Protein AF-A0A3M8BSS8-F1 (afdb_monomer)

InterPro domains:
  IPR029062 Class I glutamine amidotransferase-like [G3DSA:3.40.50.880] (1-47)
  IPR029062 Class I glutamine amidotransferase-like [G3DSA:3.40.50.880] (54-159)

Nearest PDB structures (foldseek):
  3noq-assembly1_A  TM=7.902E-01  e=1.065E-04  Pseudomonas fluorescens
  7l9q-assembly1_B  TM=7.969E-01  e=2.076E-04  Pseudomonas protegens Pf-5
  7la0-assembly1_B  TM=7.215E-01  e=2.646E-04  Pseudomonas protegens Pf-5
  3nov-assembly1_A-2  TM=6.238E-01  e=1.203E-04  Pseudomonas fluorescens
  3noo-assembly1_B  TM=5.867E-01  e=3.174E-04  Pseudomonas fluorescens

Mean predicted aligned error: 9.79 Å

Structure (mmCIF, N/CA/C/O backbone):
data_AF-A0A3M8BSS8-F1
#
_entry.id   AF-A0A3M8BSS8-F1
#
loop_
_atom_site.group_PDB
_atom_site.id
_atom_site.type_symbol
_atom_site.label_atom_id
_atom_site.label_alt_id
_atom_site.label_comp_id
_atom_site.label_asym_id
_atom_site.label_entity_id
_atom_site.label_seq_id
_atom_site.pdbx_PDB_ins_code
_atom_site.Cartn_x
_atom_site.Cartn_y
_atom_site.Cartn_z
_atom_site.occupancy
_atom_site.B_iso_or_equiv
_atom_site.auth_seq_id
_atom_site.auth_comp_id
_atom_site.auth_asym_id
_atom_site.auth_atom_id
_atom_site.pdbx_PDB_model_num
ATOM 1 N N . MET A 1 1 ? 2.933 -17.783 25.915 1.00 71.94 1 MET A N 1
ATOM 2 C CA . MET A 1 1 ? 3.438 -16.612 25.170 1.00 71.94 1 MET A CA 1
ATOM 3 C C . MET A 1 1 ? 2.807 -16.675 23.792 1.00 71.94 1 MET A C 1
ATOM 5 O O . MET A 1 1 ? 2.856 -17.743 23.199 1.00 71.94 1 MET A O 1
ATOM 9 N N . VAL A 1 2 ? 2.138 -15.608 23.354 1.00 82.25 2 VAL A N 1
ATOM 10 C CA . VAL A 1 2 ? 1.602 -15.496 21.989 1.00 82.25 2 VAL A CA 1
ATOM 11 C C . VAL A 1 2 ? 2.638 -14.718 21.187 1.00 82.25 2 VAL A C 1
ATOM 13 O O . VAL A 1 2 ? 3.080 -13.663 21.638 1.00 82.25 2 VAL A O 1
ATOM 16 N N . SER A 1 3 ? 3.069 -15.262 20.057 1.00 82.31 3 SER A N 1
ATOM 17 C CA . SER A 1 3 ? 4.024 -14.627 19.150 1.00 82.31 3 SER A CA 1
ATOM 18 C C . SER A 1 3 ? 3.441 -14.631 17.752 1.00 82.31 3 SER A C 1
ATOM 20 O O . SER A 1 3 ? 2.903 -15.656 17.335 1.00 82.31 3 SER A O 1
ATOM 22 N N . SER A 1 4 ? 3.602 -13.524 17.036 1.00 82.31 4 SER A N 1
ATOM 23 C CA . SER A 1 4 ? 3.185 -13.420 15.645 1.00 82.31 4 SER A CA 1
ATOM 24 C C . SER A 1 4 ? 4.289 -12.792 14.804 1.00 82.31 4 SER A C 1
ATOM 26 O O . SER A 1 4 ? 4.756 -11.710 15.167 1.00 82.31 4 SER A O 1
ATOM 28 N N . PRO A 1 5 ? 4.741 -13.453 13.727 1.00 77.06 5 PRO A N 1
ATOM 29 C CA . PRO A 1 5 ? 5.577 -12.825 12.711 1.00 77.06 5 PRO A CA 1
ATOM 30 C C . PRO A 1 5 ? 4.685 -12.097 11.705 1.00 77.06 5 PRO A C 1
ATOM 32 O O . PRO A 1 5 ? 3.709 -12.689 11.293 1.00 77.06 5 PRO A O 1
ATOM 35 N N . GLY A 1 6 ? 5.000 -10.866 11.300 1.00 76.94 6 GLY A N 1
ATOM 36 C CA . GLY A 1 6 ? 4.245 -10.172 10.245 1.00 76.94 6 GLY A CA 1
ATOM 37 C C . GLY A 1 6 ? 3.106 -9.272 10.742 1.00 76.94 6 GLY A C 1
ATOM 38 O O . GLY A 1 6 ? 2.724 -9.283 11.913 1.00 76.94 6 GLY A O 1
ATOM 39 N N . LEU A 1 7 ? 2.608 -8.420 9.840 1.00 83.75 7 LEU A N 1
ATOM 40 C CA . LEU A 1 7 ? 1.693 -7.329 10.187 1.00 83.75 7 LEU A CA 1
ATOM 41 C C . LEU A 1 7 ? 0.271 -7.840 10.472 1.00 83.75 7 LEU A C 1
ATOM 43 O O . LEU A 1 7 ? -0.292 -7.583 11.535 1.00 83.75 7 LEU A O 1
ATOM 47 N N . THR A 1 8 ? -0.313 -8.585 9.531 1.00 86.44 8 THR A N 1
ATOM 48 C CA . THR A 1 8 ? -1.726 -8.993 9.604 1.00 86.44 8 THR A CA 1
ATOM 49 C C . THR A 1 8 ? -1.970 -10.176 10.533 1.00 86.44 8 THR A C 1
ATOM 51 O O . THR A 1 8 ? -2.989 -10.213 11.215 1.00 86.44 8 THR A O 1
ATOM 54 N N . SER A 1 9 ? -1.013 -11.089 10.661 1.00 87.12 9 SER A N 1
ATOM 55 C CA . SER A 1 9 ? -1.003 -12.110 11.713 1.00 87.12 9 SER A CA 1
ATOM 56 C C . SER A 1 9 ? -0.912 -11.484 13.120 1.00 87.12 9 SER A C 1
ATOM 58 O O . SER A 1 9 ? -1.461 -12.011 14.086 1.00 87.12 9 SER A O 1
ATOM 60 N N . GLY A 1 10 ? -0.273 -10.313 13.254 1.00 90.62 10 GLY A N 1
ATOM 61 C CA . GLY A 1 10 ? -0.265 -9.528 14.489 1.00 90.62 10 GLY A CA 1
ATOM 62 C C . GLY A 1 10 ? -1.670 -9.089 14.919 1.00 90.62 10 GLY A C 1
ATOM 63 O O . GLY A 1 10 ? -1.958 -9.039 16.120 1.00 90.62 10 GLY A O 1
ATOM 64 N N . ILE A 1 11 ? -2.567 -8.854 13.952 1.00 93.25 11 ILE A N 1
ATOM 65 C CA . ILE A 1 11 ? -3.990 -8.587 14.202 1.00 93.25 11 ILE A CA 1
ATOM 66 C C . ILE A 1 11 ? -4.660 -9.854 14.745 1.00 93.25 11 ILE A C 1
ATOM 68 O O . ILE A 1 11 ? -5.276 -9.786 15.808 1.00 93.25 11 ILE A O 1
ATOM 72 N N . ASP A 1 12 ? -4.464 -11.014 14.102 1.00 92.81 12 ASP A N 1
ATOM 73 C CA . ASP A 1 12 ? -4.973 -12.311 14.586 1.00 92.81 12 ASP A CA 1
ATOM 74 C C . ASP A 1 12 ? -4.538 -12.583 16.038 1.00 92.81 12 ASP A C 1
ATOM 76 O O . ASP A 1 12 ? -5.354 -12.913 16.902 1.00 92.81 12 ASP A O 1
ATOM 80 N N . ALA A 1 13 ? -3.249 -12.402 16.333 1.00 93.31 13 ALA A N 1
ATOM 81 C CA . ALA A 1 13 ? -2.687 -12.620 17.662 1.00 93.31 13 ALA A CA 1
ATOM 82 C C . ALA A 1 13 ? -3.264 -11.655 18.707 1.00 93.31 13 ALA A C 1
ATOM 84 O O . ALA A 1 13 ? -3.566 -12.066 19.830 1.00 93.31 13 ALA A O 1
ATOM 85 N N . THR A 1 14 ? -3.448 -10.385 18.343 1.00 95.06 14 THR A N 1
ATOM 86 C CA . THR A 1 14 ? -4.070 -9.381 19.216 1.00 95.06 14 THR A CA 1
ATOM 87 C C . THR A 1 14 ? -5.528 -9.726 19.500 1.00 95.06 14 THR A C 1
ATOM 89 O O . THR A 1 14 ? -5.943 -9.741 20.660 1.00 95.06 14 THR A O 1
ATOM 92 N N . LEU A 1 15 ? -6.296 -10.072 18.466 1.00 96.19 15 LEU A N 1
ATOM 93 C CA . LEU A 1 15 ? -7.694 -10.479 18.598 1.00 96.19 15 LEU A CA 1
ATOM 94 C C . LEU A 1 15 ? -7.838 -11.764 19.418 1.00 96.19 15 LEU A C 1
ATOM 96 O O . LEU A 1 15 ? -8.765 -11.867 20.219 1.00 96.19 15 LEU A O 1
ATOM 100 N N . TYR A 1 16 ? -6.893 -12.700 19.303 1.00 95.62 16 TYR A N 1
ATOM 101 C CA . TYR A 1 16 ? -6.825 -13.872 20.174 1.00 95.62 16 TYR A CA 1
ATOM 102 C C . TYR A 1 16 ? -6.588 -13.483 21.637 1.00 95.62 16 TYR A C 1
ATOM 104 O O . TYR A 1 16 ? -7.279 -13.965 22.529 1.00 95.62 16 TYR A O 1
ATOM 112 N N . VAL A 1 17 ? -5.654 -12.574 21.924 1.00 96.25 17 VAL A N 1
ATOM 113 C CA . VAL A 1 17 ? -5.441 -12.098 23.303 1.00 96.25 17 VAL A CA 1
ATOM 114 C C . VAL A 1 17 ? -6.700 -11.417 23.851 1.00 96.25 17 VAL A C 1
ATOM 116 O O . VAL A 1 17 ? -7.089 -11.686 24.988 1.00 96.25 17 VAL A O 1
ATOM 119 N N . ILE A 1 18 ? -7.377 -10.600 23.040 1.00 96.94 18 ILE A N 1
ATOM 120 C CA . ILE A 1 18 ? -8.658 -9.981 23.404 1.00 96.94 18 ILE A CA 1
ATOM 121 C C . ILE A 1 18 ? -9.713 -11.053 23.677 1.00 96.94 18 ILE A C 1
ATOM 123 O O . ILE A 1 18 ? -10.412 -10.959 24.684 1.00 96.94 18 ILE A O 1
ATOM 127 N N . SER A 1 19 ? -9.808 -12.095 22.848 1.00 96.31 19 SER A N 1
ATOM 128 C CA . SER A 1 19 ? -10.790 -13.163 23.049 1.00 96.31 19 SER A CA 1
ATOM 129 C C . SER A 1 19 ? -10.549 -13.919 24.358 1.00 96.31 19 SER A C 1
ATOM 131 O O . SER A 1 19 ? -11.508 -14.285 25.034 1.00 96.31 19 SER A O 1
ATOM 133 N N . GLN A 1 20 ? -9.283 -14.107 24.752 1.00 96.25 20 GLN A N 1
ATOM 134 C CA . GLN A 1 20 ? -8.919 -14.733 26.027 1.00 96.25 20 GLN A CA 1
ATOM 135 C C . GLN A 1 20 ? -9.214 -13.840 27.243 1.00 96.25 20 GLN A C 1
ATOM 137 O O . GLN A 1 20 ? -9.522 -14.359 28.313 1.00 96.25 20 GLN A O 1
ATOM 142 N N . GLN A 1 21 ? -9.104 -12.514 27.110 1.00 97.06 21 GLN A N 1
ATOM 143 C CA . GLN A 1 21 ? -9.246 -11.582 28.239 1.00 97.06 21 GLN A CA 1
ATOM 144 C C . GLN A 1 21 ? -10.661 -11.018 28.404 1.00 97.06 21 GLN A C 1
ATOM 146 O O . GLN A 1 21 ? -11.124 -10.842 29.529 1.00 97.06 21 GLN A O 1
ATOM 151 N N . LEU A 1 22 ? -11.331 -10.709 27.295 1.00 97.25 22 LEU A N 1
ATOM 152 C CA . LEU A 1 22 ? -12.612 -9.994 27.245 1.00 97.25 22 LEU A CA 1
ATOM 153 C C . LEU A 1 22 ? -13.736 -10.825 26.607 1.00 97.25 22 LEU A C 1
ATOM 155 O O . LEU A 1 22 ? -14.878 -10.371 26.557 1.00 97.25 22 LEU A O 1
ATOM 159 N N . GLY A 1 23 ? -13.428 -12.042 26.154 1.00 96.31 23 GLY A N 1
ATOM 160 C CA . GLY A 1 23 ? -14.375 -12.958 25.527 1.00 96.31 23 GLY A CA 1
ATOM 161 C C . GLY A 1 23 ? -14.427 -12.841 24.004 1.00 96.31 23 GLY A C 1
ATOM 162 O O . GLY A 1 23 ? -14.098 -11.815 23.406 1.00 96.31 23 GLY A O 1
ATOM 163 N N . GLU A 1 24 ? -14.870 -13.924 23.368 1.00 95.75 24 GLU A N 1
ATOM 164 C CA . GLU A 1 24 ? -14.956 -14.056 21.909 1.00 95.75 24 GLU A CA 1
ATOM 165 C C . GLU A 1 24 ? -15.833 -12.976 21.266 1.00 95.75 24 GLU A C 1
ATOM 167 O O . GLU A 1 24 ? -15.435 -12.377 20.272 1.00 95.75 24 GLU A O 1
ATOM 172 N N . SER A 1 25 ? -16.966 -12.643 21.890 1.00 96.69 25 SER A N 1
ATOM 173 C CA . SER A 1 25 ? -17.891 -11.624 21.386 1.00 96.69 25 SER A CA 1
ATOM 174 C C . SER A 1 25 ? -17.259 -10.236 21.268 1.00 96.69 25 SER A C 1
ATOM 176 O O . SER A 1 25 ? -17.602 -9.487 20.357 1.00 96.69 25 SER A O 1
ATOM 178 N N . MET A 1 26 ? -16.325 -9.881 22.159 1.00 97.56 26 MET A N 1
ATOM 179 C CA . MET A 1 26 ? -15.608 -8.607 22.077 1.00 97.56 26 MET A CA 1
ATOM 180 C C . MET A 1 26 ? -14.603 -8.610 20.924 1.00 97.56 26 MET A C 1
ATOM 182 O O . MET A 1 26 ? -14.530 -7.642 20.172 1.00 97.56 26 MET A O 1
ATOM 186 N N . ALA A 1 27 ? -13.849 -9.699 20.762 1.00 97.19 27 ALA A N 1
ATOM 187 C CA . ALA A 1 27 ? -12.897 -9.832 19.664 1.00 97.19 27 ALA A CA 1
ATOM 188 C C . ALA A 1 27 ? -13.604 -9.826 18.297 1.00 97.19 27 ALA A C 1
ATOM 190 O O . ALA A 1 27 ? -13.157 -9.138 17.386 1.00 97.19 27 ALA A O 1
ATOM 191 N N . GLU A 1 28 ? -14.732 -10.531 18.170 1.00 96.75 28 GLU A N 1
ATOM 192 C CA . GLU A 1 28 ? -15.552 -10.543 16.954 1.00 96.75 28 GLU A CA 1
ATOM 193 C C . GLU A 1 28 ? -16.157 -9.165 16.670 1.00 96.75 28 GLU A C 1
ATOM 195 O O . GLU A 1 28 ? -16.127 -8.696 15.536 1.00 96.75 28 GLU A O 1
ATOM 200 N N . LYS A 1 29 ? -16.640 -8.470 17.708 1.00 97.31 29 LYS A N 1
ATOM 201 C CA . LYS A 1 29 ? -17.124 -7.094 17.577 1.00 97.31 29 LYS A CA 1
ATOM 202 C C . LYS A 1 29 ? -16.038 -6.167 17.020 1.00 97.31 29 LYS A C 1
ATOM 204 O O . LYS A 1 29 ? -16.316 -5.442 16.074 1.00 97.31 29 LYS A O 1
ATOM 209 N N . ILE A 1 30 ? -14.824 -6.209 17.571 1.00 96.38 30 ILE A N 1
ATOM 210 C CA . ILE A 1 30 ? -13.703 -5.374 17.105 1.00 96.38 30 ILE A CA 1
ATOM 211 C C . ILE A 1 30 ? -13.309 -5.737 15.670 1.00 96.38 30 ILE A C 1
ATOM 213 O O . ILE A 1 30 ? -13.121 -4.846 14.847 1.00 96.38 30 ILE A O 1
ATOM 217 N N . ALA A 1 31 ? -13.226 -7.033 15.352 1.00 95.69 31 ALA A N 1
ATOM 218 C CA . ALA A 1 31 ? -12.928 -7.493 13.998 1.00 95.69 31 ALA A CA 1
ATOM 219 C C . ALA A 1 31 ? -13.968 -6.991 12.982 1.00 95.69 31 ALA A C 1
ATOM 221 O O . ALA A 1 31 ? -13.595 -6.547 11.901 1.00 95.69 31 ALA A O 1
ATOM 222 N N . ASN A 1 32 ? -15.251 -6.993 13.349 1.00 95.50 32 ASN A N 1
ATOM 223 C CA . ASN A 1 32 ? -16.321 -6.452 12.514 1.00 95.50 32 ASN A CA 1
ATOM 224 C C . ASN A 1 32 ? -16.247 -4.924 12.388 1.00 95.50 32 ASN A C 1
ATOM 226 O O . ASN A 1 32 ? -16.411 -4.406 11.292 1.00 95.50 32 ASN A O 1
ATOM 230 N N . GLU A 1 33 ? -15.970 -4.196 13.476 1.00 93.56 33 GLU A N 1
ATOM 231 C CA . GLU A 1 33 ? -15.838 -2.729 13.449 1.00 93.56 33 GLU A CA 1
ATOM 232 C C . GLU A 1 33 ? -14.689 -2.250 12.551 1.00 93.56 33 GLU A C 1
ATOM 234 O O . GLU A 1 33 ? -14.772 -1.165 11.984 1.00 93.56 33 GLU A O 1
ATOM 239 N N . MET A 1 34 ? -13.634 -3.055 12.399 1.00 91.69 34 MET A N 1
ATOM 240 C CA . MET A 1 34 ? -12.510 -2.758 11.507 1.00 91.69 34 MET A CA 1
ATOM 241 C C . MET A 1 34 ? -12.613 -3.441 10.132 1.00 91.69 34 MET A C 1
ATOM 243 O O . MET A 1 34 ? -11.653 -3.395 9.365 1.00 91.69 34 MET A O 1
ATOM 247 N N . ASN A 1 35 ? -13.734 -4.112 9.837 1.00 93.31 35 ASN A N 1
ATOM 248 C CA . ASN A 1 35 ? -13.959 -4.903 8.621 1.00 93.31 35 ASN A CA 1
ATOM 249 C C . ASN A 1 35 ? -12.882 -5.979 8.361 1.00 93.31 35 ASN A C 1
ATOM 251 O O . ASN A 1 35 ? -12.548 -6.264 7.215 1.00 93.31 35 ASN A O 1
ATOM 255 N N . TYR A 1 36 ? -12.302 -6.586 9.403 1.00 93.75 36 TYR A N 1
ATOM 256 C CA . TYR A 1 36 ? -11.209 -7.550 9.255 1.00 93.75 36 TYR A CA 1
ATOM 257 C C . TYR A 1 36 ? -11.689 -8.876 8.629 1.00 93.75 36 TYR A C 1
ATOM 259 O O . TYR A 1 36 ? -12.452 -9.615 9.260 1.00 93.75 36 TYR A O 1
ATOM 267 N N . PRO A 1 37 ? -11.196 -9.264 7.437 1.00 92.25 37 PRO A N 1
ATOM 268 C CA . PRO A 1 37 ? -11.744 -10.393 6.674 1.00 92.25 37 PRO A CA 1
ATOM 269 C C . PRO A 1 37 ? -11.348 -11.768 7.238 1.00 92.25 37 PRO A C 1
ATOM 271 O O . PRO A 1 37 ? -11.906 -12.799 6.866 1.00 92.25 37 PRO A O 1
ATOM 274 N N . SER A 1 38 ? -10.351 -11.809 8.125 1.00 90.44 38 SER A N 1
ATOM 275 C CA . SER A 1 38 ? -9.646 -13.032 8.527 1.00 90.44 38 SER A CA 1
ATOM 276 C C . SER A 1 38 ? -9.932 -13.471 9.968 1.00 90.44 38 SER A C 1
ATOM 278 O O . SER A 1 38 ? -9.226 -14.320 10.500 1.00 90.44 38 SER A O 1
ATOM 280 N N . TYR A 1 39 ? -11.008 -12.983 10.600 1.00 92.56 39 TYR A N 1
ATOM 281 C CA . TYR A 1 39 ? -11.308 -13.297 12.008 1.00 92.56 39 TYR A CA 1
ATOM 282 C C . TYR A 1 39 ? -11.362 -14.803 12.332 1.00 92.56 39 TYR A C 1
ATOM 284 O O . TYR A 1 39 ? -11.031 -15.229 13.437 1.00 92.56 39 TYR A O 1
ATOM 292 N N . HIS A 1 40 ? -11.731 -15.644 11.365 1.00 90.69 40 HIS A N 1
ATOM 293 C CA . HIS A 1 40 ? -11.781 -17.095 11.545 1.00 90.69 40 HIS A CA 1
ATOM 294 C C . HIS A 1 40 ? -10.431 -17.723 11.951 1.00 90.69 40 HIS A C 1
ATOM 296 O O . HIS A 1 40 ? -10.422 -18.768 12.611 1.00 90.69 40 HIS A O 1
ATOM 302 N N . PHE A 1 41 ? -9.300 -17.077 11.651 1.00 90.00 41 PHE A N 1
ATOM 303 C CA . PHE A 1 41 ? -7.973 -17.542 12.058 1.00 90.00 41 PHE A CA 1
ATOM 304 C C . PHE A 1 41 ? -7.676 -17.348 13.547 1.00 90.00 41 PHE A C 1
ATOM 306 O O . PHE A 1 41 ? -6.852 -18.071 14.104 1.00 90.00 41 PHE A O 1
ATOM 313 N N . VAL A 1 42 ? -8.424 -16.481 14.234 1.00 90.69 42 VAL A N 1
ATOM 314 C CA . VAL A 1 42 ? -8.396 -16.387 15.703 1.00 90.69 42 VAL A CA 1
ATOM 315 C C . VAL A 1 42 ? -8.839 -17.710 16.338 1.00 90.69 42 VAL A C 1
ATOM 317 O O . VAL A 1 42 ? -8.298 -18.127 17.362 1.00 90.69 42 VAL A O 1
ATOM 320 N N . LYS A 1 43 ? -9.804 -18.401 15.714 1.00 87.88 43 LYS A N 1
ATOM 321 C CA . LYS A 1 43 ? -10.318 -19.704 16.173 1.00 87.88 43 LYS A CA 1
ATOM 322 C C . LYS A 1 43 ? -9.457 -20.864 15.687 1.00 87.88 43 LYS A C 1
ATOM 324 O O . LYS A 1 43 ? -9.270 -21.842 16.407 1.00 87.88 43 LYS A O 1
ATOM 329 N N . ASN A 1 44 ? -8.961 -20.771 14.457 1.00 90.06 44 ASN A N 1
ATOM 330 C CA . ASN A 1 44 ? -8.131 -21.791 13.836 1.00 90.06 44 ASN A CA 1
ATOM 331 C C . ASN A 1 44 ? -6.901 -21.145 13.180 1.00 90.06 44 ASN A C 1
ATOM 333 O O . ASN A 1 44 ? -6.959 -20.805 12.001 1.00 90.06 44 ASN A O 1
ATOM 337 N N . PRO A 1 45 ? -5.771 -21.026 13.896 1.00 86.19 45 PRO A N 1
ATOM 338 C CA . PRO A 1 45 ? -4.594 -20.300 13.412 1.00 86.19 45 PRO A CA 1
ATOM 339 C C . PRO A 1 45 ? -3.776 -21.080 12.371 1.00 86.19 45 PRO A C 1
ATOM 341 O O . PRO A 1 45 ? -2.643 -20.712 12.069 1.00 86.19 45 PRO A O 1
ATOM 344 N N . LYS A 1 46 ? -4.295 -22.200 11.853 1.00 87.31 46 LYS A N 1
ATOM 345 C CA . LYS A 1 46 ? -3.599 -22.997 10.843 1.00 87.31 46 LYS A CA 1
ATOM 346 C C . LYS A 1 46 ? -3.610 -22.266 9.511 1.00 87.31 46 LYS A C 1
ATOM 348 O O . LYS A 1 46 ? -4.668 -22.102 8.912 1.00 87.31 46 LYS A O 1
ATOM 353 N N . VAL A 1 47 ? -2.420 -21.897 9.056 1.00 83.31 47 VAL A N 1
ATOM 354 C CA . VAL A 1 47 ? -2.171 -21.261 7.763 1.00 83.31 47 VAL A CA 1
ATOM 355 C C . VAL A 1 47 ? -1.028 -21.973 7.062 1.00 83.31 47 VAL A C 1
ATOM 357 O O . VAL A 1 47 ? -0.137 -22.518 7.723 1.00 83.31 47 VAL A O 1
ATOM 360 N N . ASP A 1 48 ? -1.042 -21.945 5.735 1.00 83.50 48 ASP A N 1
ATOM 361 C CA . ASP A 1 48 ? 0.130 -22.332 4.963 1.00 83.50 48 ASP A CA 1
ATOM 362 C C . ASP A 1 48 ? 1.200 -21.240 5.121 1.00 83.50 48 ASP A C 1
ATOM 364 O O . ASP A 1 48 ? 0.899 -20.054 4.962 1.00 83.50 48 ASP A O 1
ATOM 368 N N . PRO A 1 49 ? 2.439 -21.596 5.497 1.00 79.94 49 PRO A N 1
ATOM 369 C CA . PRO A 1 49 ? 3.483 -20.608 5.718 1.00 79.94 49 PRO A CA 1
ATOM 370 C C . PRO A 1 49 ? 3.914 -19.971 4.395 1.00 79.94 49 PRO A C 1
ATOM 372 O O . PRO A 1 49 ? 4.090 -20.663 3.391 1.00 79.94 49 PRO A O 1
ATOM 375 N N . TYR A 1 50 ? 4.168 -18.663 4.413 1.00 80.56 50 TYR A N 1
ATOM 376 C CA . TYR A 1 50 ? 4.807 -17.982 3.291 1.00 80.56 50 TYR A CA 1
ATOM 377 C C . TYR A 1 50 ? 6.257 -18.456 3.141 1.00 80.56 50 TYR A C 1
ATOM 379 O O . TYR A 1 50 ? 7.008 -18.542 4.115 1.00 80.56 50 TYR A O 1
ATOM 387 N N . TYR A 1 51 ? 6.651 -18.777 1.909 1.00 83.06 51 TYR A N 1
ATOM 388 C CA . TYR A 1 51 ? 7.983 -19.270 1.571 1.00 83.06 51 TYR A CA 1
ATOM 389 C C . TYR A 1 51 ? 8.667 -18.353 0.557 1.00 83.06 51 TYR A C 1
ATOM 391 O O . TYR A 1 51 ? 8.017 -17.678 -0.241 1.00 83.06 51 TYR A O 1
ATOM 399 N N . ILE A 1 52 ? 10.000 -18.336 0.593 1.00 82.56 52 ILE A N 1
ATOM 400 C CA . ILE A 1 52 ? 10.815 -17.697 -0.443 1.00 82.56 52 ILE A CA 1
ATOM 401 C C . ILE A 1 52 ? 10.610 -18.489 -1.734 1.00 82.56 52 ILE A C 1
ATOM 403 O O . ILE A 1 52 ? 10.888 -19.688 -1.786 1.00 82.56 52 ILE A O 1
ATOM 407 N N . ASP A 1 53 ? 10.130 -17.819 -2.773 1.00 86.06 53 ASP A N 1
ATOM 408 C CA . ASP A 1 53 ? 9.889 -18.392 -4.093 1.00 86.06 53 ASP A CA 1
ATOM 409 C C . ASP A 1 53 ? 10.249 -17.386 -5.195 1.00 86.06 53 ASP A C 1
ATOM 411 O O . ASP A 1 53 ? 10.865 -16.347 -4.952 1.00 86.06 53 ASP A O 1
ATOM 415 N N . LEU A 1 54 ? 9.881 -17.704 -6.436 1.00 83.88 54 LEU A N 1
ATOM 416 C CA . LEU A 1 54 ? 10.138 -16.827 -7.573 1.00 83.88 54 LEU A CA 1
ATOM 417 C C . LEU A 1 54 ? 9.403 -15.483 -7.477 1.00 83.88 54 LEU A C 1
ATOM 419 O O . LEU A 1 54 ? 9.844 -14.540 -8.132 1.00 83.88 54 LEU A O 1
ATOM 423 N N . SER A 1 55 ? 8.353 -15.337 -6.660 1.00 84.00 55 SER A N 1
ATOM 424 C CA . SER A 1 55 ? 7.693 -14.041 -6.470 1.00 84.00 55 SER A CA 1
ATOM 425 C C . SER A 1 55 ? 8.616 -13.031 -5.788 1.00 84.00 55 SER A C 1
ATOM 427 O O . SER A 1 55 ? 8.451 -11.835 -5.990 1.00 84.00 55 SER A O 1
ATOM 429 N N . GLU A 1 56 ? 9.630 -13.479 -5.035 1.00 88.75 56 GLU A N 1
ATOM 430 C CA . GLU A 1 56 ? 10.649 -12.588 -4.453 1.00 88.75 56 GLU A CA 1
ATOM 431 C C . GLU A 1 56 ? 11.475 -11.866 -5.527 1.00 88.75 56 GLU A C 1
ATOM 433 O O . GLU A 1 56 ? 12.019 -10.786 -5.286 1.00 88.75 56 GLU A O 1
ATOM 438 N N . SER A 1 57 ? 11.550 -12.432 -6.739 1.00 91.88 57 SER A N 1
ATOM 439 C CA . SER A 1 57 ? 12.203 -11.758 -7.860 1.00 91.88 57 SER A CA 1
ATOM 440 C C . SER A 1 57 ? 11.500 -10.451 -8.223 1.00 91.88 57 SER A C 1
ATOM 442 O O . SER A 1 57 ? 12.179 -9.511 -8.612 1.00 91.88 57 SER A O 1
ATOM 444 N N . VAL A 1 58 ? 10.185 -10.333 -8.013 1.00 93.00 58 VAL A N 1
ATOM 445 C CA . VAL A 1 58 ? 9.435 -9.101 -8.303 1.00 93.00 58 VAL A CA 1
ATOM 446 C C . VAL A 1 58 ? 10.004 -7.930 -7.522 1.00 93.00 58 VAL A C 1
ATOM 448 O O . VAL A 1 58 ? 10.374 -6.915 -8.104 1.00 93.00 58 VAL A O 1
ATOM 451 N N . TYR A 1 59 ? 10.187 -8.107 -6.217 1.00 90.75 59 TYR A N 1
ATOM 452 C CA . TYR A 1 59 ? 10.775 -7.075 -5.377 1.00 90.75 59 TYR A CA 1
ATOM 453 C C . TYR A 1 59 ? 12.218 -6.754 -5.757 1.00 90.75 59 TYR A C 1
ATOM 455 O O . TYR A 1 59 ? 12.589 -5.585 -5.857 1.00 90.75 59 TYR A O 1
ATOM 463 N N . LEU A 1 60 ? 13.035 -7.784 -5.999 1.00 92.38 60 LEU A N 1
ATOM 464 C CA . LEU A 1 60 ? 14.431 -7.590 -6.386 1.00 92.38 60 LEU A CA 1
ATOM 465 C C . LEU A 1 60 ? 14.549 -6.791 -7.690 1.00 92.38 60 LEU A C 1
ATOM 467 O O . LEU A 1 60 ? 15.370 -5.880 -7.778 1.00 92.38 60 LEU A O 1
ATOM 471 N N . PHE A 1 61 ? 13.740 -7.131 -8.692 1.00 94.38 61 PHE A N 1
ATOM 472 C CA . PHE A 1 61 ? 13.757 -6.461 -9.986 1.00 94.38 61 PHE A CA 1
ATOM 473 C C . PHE A 1 61 ? 13.195 -5.045 -9.886 1.00 94.38 61 PHE A C 1
ATOM 475 O O . PHE A 1 61 ? 13.832 -4.137 -10.409 1.00 94.38 61 PHE A O 1
ATOM 482 N N . ASN A 1 62 ? 12.109 -4.826 -9.138 1.00 95.00 62 ASN A N 1
ATOM 483 C CA . ASN A 1 62 ? 11.599 -3.481 -8.867 1.00 95.00 62 ASN A CA 1
ATOM 484 C C . ASN A 1 62 ? 12.682 -2.599 -8.227 1.00 95.00 62 ASN A C 1
ATOM 486 O O . ASN A 1 62 ? 12.962 -1.504 -8.700 1.00 95.00 62 ASN A O 1
ATOM 490 N N . GLN A 1 63 ? 13.386 -3.107 -7.214 1.00 92.62 63 GLN A N 1
ATOM 491 C CA . GLN A 1 63 ? 14.461 -2.361 -6.555 1.00 92.62 63 GLN A CA 1
ATOM 492 C C . GLN A 1 63 ? 15.674 -2.095 -7.463 1.00 92.62 63 GLN A C 1
ATOM 494 O O . GLN A 1 63 ? 16.342 -1.074 -7.307 1.00 92.62 63 GLN A O 1
ATOM 499 N N . ALA A 1 64 ? 15.998 -3.013 -8.375 1.00 93.88 64 ALA A N 1
ATOM 500 C CA . ALA A 1 64 ? 17.185 -2.911 -9.226 1.00 93.88 64 ALA A CA 1
ATOM 501 C C . ALA A 1 64 ? 16.948 -2.118 -10.523 1.00 93.88 64 ALA A C 1
ATOM 503 O O . ALA A 1 64 ? 17.868 -1.467 -11.030 1.00 93.88 64 ALA A O 1
ATOM 504 N N . PHE A 1 65 ? 15.739 -2.203 -11.077 1.00 94.81 65 PHE A N 1
ATOM 505 C CA . PHE A 1 65 ? 15.446 -1.806 -12.451 1.00 94.81 65 PHE A CA 1
ATOM 506 C C . PHE A 1 65 ? 14.253 -0.860 -12.591 1.00 94.81 65 PHE A C 1
ATOM 508 O O . PHE A 1 65 ? 14.064 -0.339 -13.686 1.00 94.81 65 PHE A O 1
ATOM 515 N N . GLN A 1 66 ? 13.503 -0.567 -11.522 1.00 93.38 66 GLN A N 1
ATOM 516 C CA . GLN A 1 66 ? 12.514 0.510 -11.554 1.00 93.38 66 GLN A CA 1
ATOM 517 C C . GLN A 1 66 ? 13.218 1.863 -11.370 1.00 93.38 66 GLN A C 1
ATOM 519 O O . GLN A 1 66 ? 13.350 2.390 -10.263 1.00 93.38 66 GLN A O 1
ATOM 524 N N . TRP A 1 67 ? 13.712 2.429 -12.466 1.00 92.44 67 TRP A N 1
ATOM 525 C CA . TRP A 1 67 ? 14.433 3.699 -12.457 1.00 92.44 67 TRP A CA 1
ATOM 526 C C . TRP A 1 67 ? 13.484 4.896 -12.337 1.00 92.44 67 TRP A C 1
ATOM 528 O O . TRP A 1 67 ? 13.815 5.874 -11.664 1.00 92.44 67 TRP A O 1
ATOM 538 N N . ASN A 1 68 ? 12.288 4.804 -12.922 1.00 93.25 68 ASN A N 1
ATOM 539 C CA . ASN A 1 68 ? 11.253 5.836 -12.868 1.00 93.25 68 ASN A CA 1
ATOM 540 C C . ASN A 1 68 ? 10.244 5.546 -11.753 1.00 93.25 68 ASN A C 1
ATOM 542 O O . ASN A 1 68 ? 9.081 5.231 -12.001 1.00 93.25 68 ASN A O 1
ATOM 546 N N . GLN A 1 69 ? 10.693 5.640 -10.502 1.00 95.06 69 GLN A N 1
ATOM 547 C CA . GLN A 1 69 ? 9.797 5.451 -9.364 1.00 95.06 69 GLN A CA 1
ATOM 548 C C . GLN A 1 69 ? 8.735 6.552 -9.293 1.00 95.06 69 GLN A C 1
ATOM 550 O O . GLN A 1 69 ? 9.067 7.745 -9.297 1.00 95.06 69 GLN A O 1
ATOM 555 N N . LYS A 1 70 ? 7.477 6.145 -9.110 1.00 96.25 70 LYS A N 1
ATOM 556 C CA . LYS A 1 70 ? 6.342 7.053 -8.925 1.00 96.25 70 LYS A CA 1
ATOM 557 C C . LYS A 1 70 ? 6.560 7.923 -7.683 1.00 96.25 70 LYS A C 1
ATOM 559 O O . LYS A 1 70 ? 6.787 7.398 -6.592 1.00 96.25 70 LYS A O 1
ATOM 564 N N . GLN A 1 71 ? 6.493 9.244 -7.811 1.00 97.25 71 GLN A N 1
ATOM 565 C CA . GLN A 1 71 ? 6.543 10.179 -6.685 1.00 97.25 71 GLN A CA 1
ATOM 566 C C . GLN A 1 71 ? 5.127 10.375 -6.132 1.00 97.25 71 GLN A C 1
ATOM 568 O O . GLN A 1 71 ? 4.307 11.070 -6.729 1.00 97.25 71 GLN A O 1
ATOM 573 N N . THR A 1 72 ? 4.833 9.768 -4.982 1.00 97.62 72 THR A N 1
ATOM 574 C CA . THR A 1 72 ? 3.497 9.830 -4.367 1.00 97.62 72 THR A CA 1
ATOM 575 C C . THR A 1 72 ? 3.535 10.663 -3.096 1.00 97.62 72 THR A C 1
ATOM 577 O O . THR A 1 72 ? 4.222 10.319 -2.131 1.00 97.62 72 THR A O 1
ATOM 580 N N . GLY A 1 73 ? 2.788 11.765 -3.089 1.00 96.62 73 GLY A N 1
ATOM 581 C CA . GLY A 1 73 ? 2.576 12.580 -1.900 1.00 96.62 73 GLY A CA 1
ATOM 582 C C . GLY A 1 73 ? 1.525 11.968 -0.980 1.00 96.62 73 GLY A C 1
ATOM 583 O O . GLY A 1 73 ? 0.519 11.451 -1.452 1.00 96.62 73 GLY A O 1
ATOM 584 N N . VAL A 1 74 ? 1.725 12.069 0.330 1.00 96.06 74 VAL A N 1
ATOM 585 C CA . VAL A 1 74 ? 0.718 11.707 1.336 1.00 96.06 74 VAL A CA 1
ATOM 586 C C . VAL A 1 74 ? 0.481 12.901 2.243 1.00 96.06 74 VAL A C 1
ATOM 588 O O . VAL A 1 74 ? 1.421 13.393 2.875 1.00 96.06 74 VAL A O 1
ATOM 591 N N . LEU A 1 75 ? -0.763 13.379 2.293 1.00 94.44 75 LEU A N 1
ATOM 592 C CA . LEU A 1 75 ? -1.123 14.546 3.097 1.00 94.44 75 LEU A CA 1
ATOM 593 C C . LEU A 1 75 ? -1.314 14.153 4.562 1.00 94.44 75 LEU A C 1
ATOM 595 O O . LEU A 1 75 ? -2.192 13.362 4.900 1.00 94.44 75 LEU A O 1
ATOM 599 N N . LEU A 1 76 ? -0.496 14.739 5.435 1.00 94.25 76 LEU A N 1
ATOM 600 C CA . LEU A 1 76 ? -0.602 14.612 6.881 1.00 94.25 76 LEU A CA 1
ATOM 601 C C . LEU A 1 76 ? -1.420 15.761 7.465 1.00 94.25 76 LEU A C 1
ATOM 603 O O . LEU A 1 76 ? -1.136 16.938 7.209 1.00 94.25 76 LEU A O 1
ATOM 607 N N . TYR A 1 77 ? -2.383 15.406 8.309 1.00 91.81 77 TYR A N 1
ATOM 608 C CA . TYR A 1 77 ? -3.299 16.332 8.963 1.00 91.81 77 TYR A CA 1
ATOM 609 C C . TYR A 1 77 ? -3.618 15.870 10.390 1.00 91.81 77 TYR A C 1
ATOM 611 O O . TYR A 1 77 ? -3.536 14.685 10.719 1.00 91.81 77 TYR A O 1
ATOM 619 N N . ASP A 1 78 ? -3.978 16.816 11.256 1.00 91.44 78 ASP A N 1
ATOM 620 C CA . ASP A 1 78 ? -4.292 16.513 12.654 1.00 91.44 78 ASP A CA 1
ATOM 621 C C . ASP A 1 78 ? -5.535 15.631 12.787 1.00 91.44 78 ASP A C 1
ATOM 623 O O . ASP A 1 78 ? -6.570 15.873 12.166 1.00 91.44 78 ASP A O 1
ATOM 627 N N . GLY A 1 79 ? -5.438 14.625 13.653 1.00 90.94 79 GLY A N 1
ATOM 628 C CA . GLY A 1 79 ? -6.499 13.657 13.902 1.00 90.94 79 GLY A CA 1
ATOM 629 C C . GLY A 1 79 ? -6.609 12.551 12.854 1.00 90.94 79 GLY A C 1
ATOM 630 O O . GLY A 1 79 ? -7.555 11.773 12.936 1.00 90.94 79 GLY A O 1
ATOM 631 N N . MET A 1 80 ? -5.673 12.456 11.902 1.00 91.25 80 MET A N 1
ATOM 632 C CA . MET A 1 80 ? -5.632 11.342 10.949 1.00 91.25 80 MET A CA 1
ATOM 633 C C . MET A 1 80 ? -5.482 9.990 11.645 1.00 91.25 80 MET A C 1
ATOM 635 O O . MET A 1 80 ? -4.869 9.910 12.714 1.00 91.25 80 MET A O 1
ATOM 639 N N . ASP A 1 81 ? -6.014 8.940 11.026 1.00 92.25 81 ASP A N 1
ATOM 640 C CA . ASP A 1 81 ? -5.826 7.573 11.496 1.00 92.25 81 ASP A CA 1
ATOM 641 C C . ASP A 1 81 ? -4.444 7.070 11.052 1.00 92.25 81 ASP A C 1
ATOM 643 O O . ASP A 1 81 ? -4.132 6.985 9.861 1.00 92.25 81 ASP A O 1
ATOM 647 N N . GLU A 1 82 ? -3.571 6.781 12.014 1.00 93.06 82 GLU A N 1
ATOM 648 C CA . GLU A 1 82 ? -2.229 6.279 11.720 1.00 93.06 82 GLU A CA 1
ATOM 649 C C . GLU A 1 82 ? -2.223 4.884 11.079 1.00 93.06 82 GLU A C 1
ATOM 651 O O . GLU A 1 82 ? -1.238 4.549 10.422 1.00 93.06 82 GLU A O 1
ATOM 656 N N . GLY A 1 83 ? -3.292 4.090 11.228 1.00 92.25 83 GLY A N 1
ATOM 657 C CA . GLY A 1 83 ? -3.438 2.801 10.551 1.00 92.25 83 GLY A CA 1
ATOM 658 C C . GLY A 1 83 ? -3.711 2.978 9.059 1.00 92.25 83 GLY A C 1
ATOM 659 O O . GLY A 1 83 ? -3.052 2.365 8.224 1.00 92.25 83 GLY A O 1
ATOM 660 N N . GLU A 1 84 ? -4.606 3.897 8.696 1.00 92.25 84 GLU A N 1
ATOM 661 C CA . GLU A 1 84 ? -4.839 4.251 7.288 1.00 92.25 84 GLU A CA 1
ATOM 662 C C . GLU A 1 84 ? -3.568 4.820 6.652 1.00 92.25 84 GLU A C 1
ATOM 664 O O . GLU A 1 84 ? -3.171 4.402 5.564 1.00 92.25 84 GLU A O 1
ATOM 669 N N . LEU A 1 85 ? -2.855 5.695 7.369 1.00 95.06 85 LEU A N 1
ATOM 670 C CA . LEU A 1 85 ? -1.555 6.196 6.928 1.00 95.06 85 LEU A CA 1
ATOM 671 C C . LEU A 1 85 ? -0.537 5.064 6.722 1.00 95.06 85 LEU A C 1
ATOM 673 O O . LEU A 1 85 ? 0.181 5.064 5.716 1.00 95.06 85 LEU A O 1
ATOM 677 N N . SER A 1 86 ? -0.453 4.111 7.659 1.00 94.50 86 SER A N 1
ATOM 678 C CA . SER A 1 86 ? 0.519 3.022 7.568 1.00 94.50 86 SER A CA 1
ATOM 679 C C . SER A 1 86 ? 0.257 2.154 6.347 1.00 94.50 86 SER A C 1
ATOM 681 O O . SER A 1 86 ? 1.217 1.790 5.680 1.00 94.50 86 SER A O 1
ATOM 683 N N . THR A 1 87 ? -1.005 1.916 5.971 1.00 95.25 87 THR A N 1
ATOM 684 C CA . THR A 1 87 ? -1.328 1.116 4.776 1.00 95.25 87 THR A CA 1
ATOM 685 C C . THR A 1 87 ? -0.746 1.703 3.493 1.00 95.25 87 THR A C 1
ATOM 687 O O . THR A 1 87 ? -0.303 0.945 2.633 1.00 95.25 87 THR A O 1
ATOM 690 N N . ILE A 1 88 ? -0.668 3.033 3.368 1.00 96.12 88 ILE A N 1
ATOM 691 C CA . ILE A 1 88 ? -0.059 3.688 2.203 1.00 96.12 88 ILE A CA 1
ATOM 692 C C . ILE A 1 88 ? 1.455 3.450 2.194 1.00 96.12 88 ILE A C 1
ATOM 694 O O . ILE A 1 88 ? 2.028 3.035 1.188 1.00 96.12 88 ILE A O 1
ATOM 698 N N . TYR A 1 89 ? 2.127 3.654 3.326 1.00 95.75 89 TYR A N 1
ATOM 699 C CA . TYR A 1 89 ? 3.566 3.397 3.416 1.00 95.75 89 TYR A CA 1
ATOM 700 C C . TYR A 1 89 ? 3.901 1.923 3.202 1.00 95.75 89 TYR A C 1
ATOM 702 O O . TYR A 1 89 ? 4.776 1.593 2.400 1.00 95.75 89 TYR A O 1
ATOM 710 N N . ASP A 1 90 ? 3.174 1.047 3.879 1.00 95.25 90 ASP A N 1
ATOM 711 C CA . ASP A 1 90 ? 3.357 -0.387 3.797 1.00 95.25 90 ASP A CA 1
ATOM 712 C C . ASP A 1 90 ? 3.057 -0.899 2.394 1.00 95.25 90 ASP A C 1
ATOM 714 O O . ASP A 1 90 ? 3.764 -1.780 1.938 1.00 95.25 90 ASP A O 1
ATOM 718 N N . THR A 1 91 ? 2.085 -0.351 1.669 1.00 96.12 91 THR A N 1
ATOM 719 C CA . THR A 1 91 ? 1.767 -0.825 0.314 1.00 96.12 91 THR A CA 1
ATOM 720 C C . THR A 1 91 ? 2.740 -0.281 -0.728 1.00 96.12 91 THR A C 1
ATOM 722 O O . THR A 1 91 ? 3.339 -1.053 -1.475 1.00 96.12 91 THR A O 1
ATOM 725 N N . TYR A 1 92 ? 2.942 1.037 -0.763 1.00 96.88 92 TYR A N 1
ATOM 726 C CA . TYR A 1 92 ? 3.659 1.690 -1.859 1.00 96.88 92 TYR A CA 1
ATOM 727 C C . TYR A 1 92 ? 5.153 1.879 -1.580 1.00 96.88 92 TYR A C 1
ATOM 729 O O . TYR A 1 92 ? 5.973 1.638 -2.458 1.00 96.88 92 TYR A O 1
ATOM 737 N N . ALA A 1 93 ? 5.561 2.288 -0.373 1.00 93.81 93 ALA A N 1
ATOM 738 C CA . ALA A 1 93 ? 6.986 2.536 -0.112 1.00 93.81 93 ALA A CA 1
ATOM 739 C C . ALA A 1 93 ? 7.800 1.231 -0.102 1.00 93.81 93 ALA A C 1
ATOM 741 O O . ALA A 1 93 ? 8.982 1.223 -0.445 1.00 93.81 93 ALA A O 1
ATOM 742 N N . ALA A 1 94 ? 7.161 0.123 0.278 1.00 90.25 94 ALA A N 1
ATOM 743 C CA . ALA A 1 94 ? 7.781 -1.193 0.331 1.00 90.25 94 ALA A CA 1
ATOM 744 C C . ALA A 1 94 ? 7.663 -1.999 -0.979 1.00 90.25 94 ALA A C 1
ATOM 746 O O . ALA A 1 94 ? 8.145 -3.130 -1.022 1.00 90.25 94 ALA A O 1
ATOM 747 N N . SER A 1 95 ? 7.056 -1.453 -2.042 1.00 94.19 95 SER A N 1
ATOM 748 C CA . SER A 1 95 ? 6.956 -2.133 -3.347 1.00 94.19 95 SER A CA 1
ATOM 749 C C . SER A 1 95 ? 8.244 -2.049 -4.177 1.00 94.19 95 SER A C 1
ATOM 751 O O . SER A 1 95 ? 8.437 -2.830 -5.109 1.00 94.19 95 SER A O 1
ATOM 753 N N . GLY A 1 96 ? 9.106 -1.076 -3.865 1.00 92.81 96 GLY A N 1
ATOM 754 C CA . GLY A 1 96 ? 10.275 -0.710 -4.669 1.00 92.81 96 GLY A CA 1
ATOM 755 C C . GLY A 1 96 ? 9.955 0.096 -5.931 1.00 92.81 96 GLY A C 1
ATOM 756 O O . GLY A 1 96 ? 10.867 0.476 -6.661 1.00 92.81 96 GLY A O 1
ATOM 757 N N . THR A 1 97 ? 8.680 0.407 -6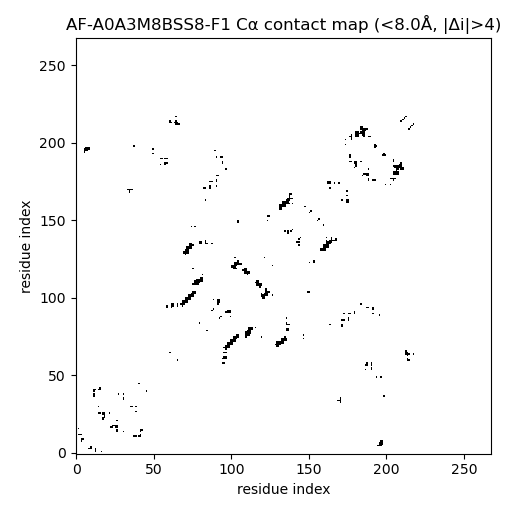.171 1.00 95.94 97 THR A N 1
ATOM 758 C CA . THR A 1 97 ? 8.225 1.140 -7.363 1.00 95.94 97 THR A CA 1
ATOM 759 C C . THR A 1 97 ? 7.795 2.571 -7.073 1.00 95.94 97 THR A C 1
ATOM 761 O O . THR A 1 97 ? 7.772 3.408 -7.971 1.00 95.94 97 THR A O 1
ATOM 764 N N . THR A 1 98 ? 7.476 2.880 -5.815 1.00 97.00 98 THR A N 1
ATOM 765 C CA . THR A 1 98 ? 6.944 4.184 -5.417 1.00 97.00 98 THR A CA 1
ATOM 766 C C . THR A 1 98 ? 7.792 4.816 -4.326 1.00 97.00 98 THR A C 1
ATOM 768 O O . THR A 1 98 ? 8.117 4.204 -3.309 1.00 97.00 98 THR A O 1
ATOM 771 N N . LYS A 1 99 ? 8.088 6.101 -4.497 1.00 96.88 99 LYS A N 1
ATOM 772 C CA . LYS A 1 99 ? 8.675 6.945 -3.466 1.00 96.88 99 LYS A CA 1
ATOM 773 C C . LYS A 1 99 ? 7.570 7.732 -2.773 1.00 96.88 99 LYS A C 1
ATOM 775 O O . LYS A 1 99 ? 7.063 8.720 -3.301 1.00 96.88 99 LYS A O 1
ATOM 780 N N . VAL A 1 100 ? 7.216 7.283 -1.574 1.00 97.62 100 VAL A N 1
ATOM 781 C CA . VAL A 1 100 ? 6.186 7.912 -0.740 1.00 97.62 100 VAL A CA 1
ATOM 782 C C . VAL A 1 100 ? 6.779 9.088 0.039 1.00 97.62 100 VAL A C 1
ATOM 784 O O . VAL A 1 100 ? 7.808 8.961 0.712 1.00 97.62 100 VAL A O 1
ATOM 787 N N . ILE A 1 101 ? 6.139 10.252 -0.053 1.00 97.00 101 ILE A N 1
ATOM 788 C CA . ILE A 1 101 ? 6.618 11.517 0.506 1.00 97.00 101 ILE A CA 1
ATOM 789 C C . ILE A 1 101 ? 5.524 12.131 1.382 1.00 97.00 101 ILE A C 1
ATOM 791 O O . ILE A 1 101 ? 4.465 12.502 0.888 1.00 97.00 101 ILE A O 1
ATOM 795 N N . SER A 1 102 ? 5.792 12.288 2.680 1.00 96.44 102 SER A N 1
ATOM 796 C CA . SER A 1 102 ? 4.863 12.973 3.580 1.00 96.44 102 SER A CA 1
ATOM 797 C C . SER A 1 102 ? 4.911 14.485 3.396 1.00 96.44 102 SER A C 1
ATOM 799 O O . SER A 1 102 ? 5.984 15.102 3.405 1.00 96.44 102 SER A O 1
ATOM 801 N N . LEU A 1 103 ? 3.725 15.074 3.284 1.00 94.69 103 LEU A N 1
ATOM 802 C CA . LEU A 1 103 ? 3.491 16.499 3.095 1.00 94.69 103 LEU A CA 1
ATOM 803 C C . LEU A 1 103 ? 2.558 16.993 4.191 1.00 94.69 103 LEU A C 1
ATOM 805 O O . LEU A 1 103 ? 1.629 16.293 4.578 1.00 94.69 103 LEU A O 1
ATOM 809 N N . SER A 1 104 ? 2.767 18.206 4.681 1.00 92.44 104 SER A N 1
ATOM 810 C CA . SER A 1 104 ? 1.791 18.858 5.552 1.00 92.44 104 SER A CA 1
ATOM 811 C C . SER A 1 104 ? 1.734 20.353 5.291 1.00 92.44 104 SER A C 1
ATOM 813 O O . SER A 1 104 ? 2.667 20.948 4.756 1.00 92.44 104 SER A O 1
ATOM 815 N N . ASN A 1 105 ? 0.624 20.966 5.678 1.00 87.12 105 ASN A N 1
ATOM 816 C CA . ASN A 1 105 ? 0.491 22.416 5.748 1.00 87.12 105 ASN A CA 1
ATOM 817 C C . ASN A 1 105 ? 1.069 22.985 7.063 1.00 87.12 105 ASN A C 1
ATOM 819 O O . ASN A 1 105 ? 1.265 24.191 7.203 1.00 87.12 105 ASN A O 1
ATOM 823 N N . SER A 1 106 ? 1.323 22.120 8.052 1.00 84.75 106 SER A N 1
ATOM 824 C CA . SER A 1 106 ? 1.829 22.513 9.362 1.00 84.75 106 SER A CA 1
ATOM 825 C C . SER A 1 106 ? 3.337 22.315 9.469 1.00 84.75 106 SER A C 1
ATOM 827 O O . SER A 1 106 ? 3.871 21.245 9.172 1.00 84.75 106 SER A O 1
ATOM 829 N N . LYS A 1 107 ? 4.024 23.334 9.997 1.00 87.38 107 LYS A N 1
ATOM 830 C CA . LYS A 1 107 ? 5.423 23.229 10.453 1.00 87.38 107 LYS A CA 1
ATOM 831 C C . LYS A 1 107 ? 5.546 22.593 11.841 1.00 87.38 107 LYS A C 1
ATOM 833 O O . LYS A 1 107 ? 6.660 22.363 12.303 1.00 87.38 107 LYS A O 1
ATOM 838 N N . GLN A 1 108 ? 4.423 22.378 12.523 1.00 91.88 108 GLN A N 1
ATOM 839 C CA . GLN A 1 108 ? 4.372 21.714 13.821 1.00 91.88 108 GLN A CA 1
ATOM 840 C C . GLN A 1 108 ? 4.146 20.210 13.640 1.00 91.88 108 GLN A C 1
ATOM 842 O O . GLN A 1 108 ? 3.634 19.797 12.596 1.00 91.88 108 GLN A O 1
ATOM 847 N N . PRO A 1 109 ? 4.503 19.390 14.644 1.00 94.75 109 PRO A N 1
ATOM 848 C CA . PRO A 1 109 ? 4.140 17.983 14.644 1.00 94.75 109 PRO A CA 1
ATOM 849 C C . PRO A 1 109 ? 2.629 17.802 14.488 1.00 94.75 109 PRO A C 1
ATOM 851 O O . PRO A 1 109 ? 1.846 18.488 15.144 1.00 94.75 109 PRO A O 1
ATOM 854 N N . ILE A 1 110 ? 2.250 16.863 13.630 1.00 94.62 110 ILE A N 1
ATOM 855 C CA . ILE A 1 110 ? 0.875 16.412 13.448 1.00 94.62 110 ILE A CA 1
ATOM 856 C C . ILE A 1 110 ? 0.553 15.393 14.532 1.00 94.62 110 ILE A C 1
ATOM 858 O O . ILE A 1 110 ? 1.327 14.456 14.751 1.00 94.62 110 ILE A O 1
ATOM 862 N N . VAL A 1 111 ? -0.589 15.557 15.197 1.00 95.56 111 VAL A N 1
ATOM 863 C CA . VAL A 1 111 ? -1.053 14.615 16.222 1.00 95.56 111 VAL A CA 1
ATOM 864 C C . VAL A 1 111 ? -2.153 13.744 15.637 1.00 95.56 111 VAL A C 1
ATOM 866 O O . VAL A 1 111 ? -3.250 14.217 15.351 1.00 95.56 111 VAL A O 1
ATOM 869 N N . THR A 1 112 ? -1.866 12.458 15.482 1.00 94.62 112 THR A N 1
ATOM 870 C CA . THR A 1 112 ? -2.817 11.460 14.965 1.00 94.62 112 THR A CA 1
ATOM 871 C C . THR A 1 112 ? -3.939 11.150 15.964 1.00 94.62 112 THR A C 1
ATOM 873 O O . THR A 1 112 ? -3.909 11.562 17.135 1.00 94.62 112 THR A O 1
ATOM 876 N N . LYS A 1 113 ? -4.949 10.407 15.505 1.00 92.94 113 LYS A N 1
ATOM 877 C CA . LYS A 1 113 ? -6.115 9.983 16.286 1.00 92.94 113 LYS A CA 1
ATOM 878 C C . LYS A 1 113 ? -5.714 9.279 17.582 1.00 92.94 113 LYS A C 1
ATOM 880 O O . LYS A 1 113 ? -6.220 9.673 18.641 1.00 92.94 113 LYS A O 1
ATOM 885 N N . TYR A 1 114 ? -4.755 8.346 17.537 1.00 94.25 114 TYR A N 1
ATOM 886 C CA . TYR A 1 114 ? -4.247 7.659 18.735 1.00 94.25 114 TYR A CA 1
ATOM 887 C C . TYR A 1 114 ? -2.941 8.260 19.293 1.0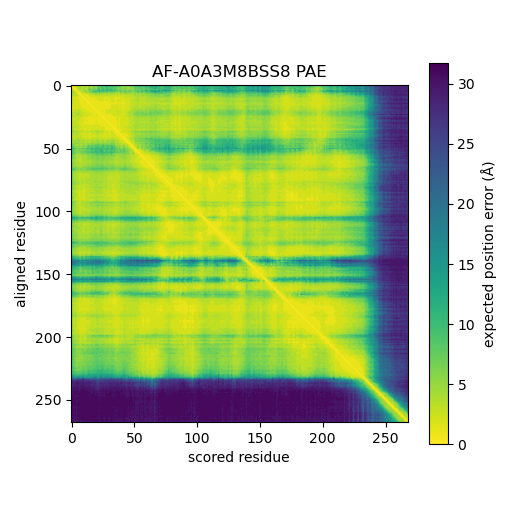0 94.25 114 TYR A C 1
ATOM 889 O O . TYR A 1 114 ? -2.212 7.620 20.050 1.00 94.25 114 TYR A O 1
ATOM 897 N N . LYS A 1 115 ? -2.735 9.569 19.061 1.00 96.00 115 LYS A N 1
ATOM 898 C CA . LYS A 1 115 ? -1.746 10.444 19.731 1.00 96.00 115 LYS A CA 1
ATOM 899 C C . LYS A 1 115 ? -0.283 10.205 19.362 1.00 96.00 115 LYS A C 1
ATOM 901 O O . LYS A 1 115 ? 0.610 10.708 20.051 1.00 96.00 115 LYS A O 1
ATOM 906 N N . LEU A 1 116 ? -0.016 9.528 18.248 1.00 96.62 116 LEU A N 1
ATOM 907 C CA . LEU A 1 116 ? 1.311 9.538 17.642 1.00 96.62 116 LEU A CA 1
ATOM 908 C C . LEU A 1 116 ? 1.630 10.937 17.091 1.00 96.62 116 LEU A C 1
ATOM 910 O O . LEU A 1 116 ? 0.781 11.561 16.453 1.00 96.62 116 LEU A O 1
ATOM 914 N N . ASN A 1 117 ? 2.854 11.409 17.335 1.00 96.75 117 ASN A N 1
ATOM 915 C CA . ASN A 1 117 ? 3.362 12.669 16.794 1.00 96.75 117 ASN A CA 1
ATOM 916 C C . ASN A 1 117 ? 4.149 12.387 15.514 1.00 96.75 117 ASN A C 1
ATOM 918 O O . ASN A 1 117 ? 5.139 11.654 15.547 1.00 96.75 117 ASN A O 1
ATOM 922 N N . LEU A 1 118 ? 3.729 12.988 14.407 1.00 95.88 118 LEU A N 1
ATOM 923 C CA . LEU A 1 118 ? 4.341 12.823 13.094 1.00 95.88 118 LEU A CA 1
ATOM 924 C C . LEU A 1 118 ? 4.942 14.139 12.614 1.00 95.88 118 LEU A C 1
ATOM 926 O O . LEU A 1 118 ? 4.397 15.214 12.850 1.00 95.88 118 LEU A O 1
ATOM 930 N N . ILE A 1 119 ? 6.060 14.055 11.898 1.00 95.06 119 ILE A N 1
ATOM 931 C CA . ILE A 1 119 ? 6.679 15.204 11.237 1.00 95.06 119 ILE A CA 1
ATOM 932 C C . ILE A 1 119 ? 6.672 14.921 9.740 1.00 95.06 119 ILE A C 1
ATOM 934 O O . ILE A 1 119 ? 7.236 13.922 9.287 1.00 95.06 119 ILE A O 1
ATOM 938 N N . ALA A 1 120 ? 6.021 15.793 8.972 1.00 95.44 120 ALA A N 1
ATOM 939 C CA . ALA A 1 120 ? 6.045 15.701 7.521 1.00 95.44 120 ALA A CA 1
ATOM 940 C C . ALA A 1 120 ? 7.451 15.993 6.991 1.00 95.44 120 ALA A C 1
ATOM 942 O O . ALA A 1 120 ? 8.141 16.893 7.476 1.00 95.44 120 ALA A O 1
ATOM 943 N N . LYS A 1 121 ? 7.867 15.244 5.969 1.00 95.62 121 LYS A N 1
ATOM 944 C CA . LYS A 1 121 ? 9.174 15.429 5.338 1.00 95.62 121 LYS A CA 1
ATOM 945 C C . LYS A 1 121 ? 9.260 16.773 4.617 1.00 95.62 121 LYS A C 1
ATOM 947 O O . LYS A 1 121 ? 10.312 17.407 4.640 1.00 95.62 121 LYS A O 1
ATOM 952 N N . TYR A 1 122 ? 8.157 17.193 4.004 1.00 95.25 122 TYR A N 1
ATOM 953 C CA . TYR A 1 122 ? 8.037 18.477 3.328 1.00 95.25 122 TYR A CA 1
ATOM 954 C C . TYR A 1 122 ? 6.773 19.211 3.768 1.00 95.25 122 TYR A C 1
ATOM 956 O O . TYR A 1 122 ? 5.806 18.622 4.253 1.00 95.25 122 TYR A O 1
ATOM 964 N N . GLN A 1 123 ? 6.794 20.523 3.585 1.00 91.62 123 GLN A N 1
ATOM 965 C CA . GLN A 1 123 ? 5.582 21.321 3.549 1.00 91.62 123 GLN A CA 1
ATOM 966 C C . GLN A 1 123 ? 4.987 21.246 2.139 1.00 91.62 123 GLN A C 1
ATOM 968 O O . GLN A 1 123 ? 5.721 21.030 1.178 1.00 91.62 123 GLN A O 1
ATOM 973 N N . ILE A 1 124 ? 3.680 21.464 1.992 1.00 90.31 124 ILE A N 1
ATOM 974 C CA . ILE A 1 124 ? 3.030 21.472 0.666 1.00 90.31 124 ILE A CA 1
ATOM 975 C C . ILE A 1 124 ? 3.734 22.457 -0.288 1.00 90.31 124 ILE A C 1
ATOM 977 O O . ILE A 1 124 ? 4.028 22.116 -1.426 1.00 90.31 124 ILE A O 1
ATOM 981 N N . GLU A 1 125 ? 4.096 23.642 0.208 1.00 88.56 125 GLU A N 1
ATOM 982 C CA . GLU A 1 125 ? 4.725 24.721 -0.573 1.00 88.56 125 GLU A CA 1
ATOM 983 C C . GLU A 1 125 ? 6.142 24.409 -1.083 1.00 88.56 125 GLU A C 1
ATOM 985 O O . GLU A 1 125 ? 6.612 25.048 -2.021 1.00 88.56 125 GLU A O 1
ATOM 990 N N . ASN A 1 126 ? 6.860 23.488 -0.432 1.00 89.94 126 ASN A N 1
ATOM 991 C CA . ASN A 1 126 ? 8.256 23.170 -0.749 1.00 89.94 126 ASN A CA 1
ATOM 992 C C . ASN A 1 126 ? 8.471 21.682 -1.054 1.00 89.94 126 ASN A C 1
ATOM 994 O O . ASN A 1 126 ? 9.606 21.196 -0.994 1.00 89.94 126 ASN A O 1
ATOM 998 N N . GLY A 1 127 ? 7.382 20.969 -1.341 1.00 89.38 127 GLY A N 1
ATOM 999 C CA . GLY A 1 127 ? 7.422 19.587 -1.780 1.00 89.38 127 GLY A CA 1
ATOM 1000 C C . GLY A 1 127 ? 8.111 19.450 -3.142 1.00 89.38 127 GLY A C 1
ATOM 1001 O O . GLY A 1 127 ? 8.157 20.407 -3.918 1.00 89.38 127 GLY A O 1
ATOM 1002 N N . PRO A 1 128 ? 8.680 18.271 -3.443 1.00 93.31 128 PRO A N 1
ATOM 1003 C CA . PRO A 1 128 ? 9.131 17.966 -4.795 1.00 93.31 128 PRO A CA 1
ATOM 1004 C C . PRO A 1 128 ? 7.936 17.876 -5.754 1.00 93.31 128 PRO A C 1
ATOM 1006 O O . PRO A 1 128 ? 6.784 17.850 -5.325 1.00 93.31 128 PRO A O 1
ATOM 1009 N N . GLU A 1 129 ? 8.216 17.779 -7.051 1.00 93.12 129 GLU A N 1
ATOM 1010 C CA . GLU A 1 129 ? 7.198 17.411 -8.034 1.00 93.12 129 GLU A CA 1
ATOM 1011 C C . GLU A 1 129 ? 6.653 16.009 -7.724 1.00 93.12 129 GLU A C 1
ATOM 1013 O O . GLU A 1 129 ? 7.407 15.097 -7.368 1.00 93.12 129 GLU A O 1
ATOM 1018 N N . LEU A 1 130 ? 5.332 15.867 -7.802 1.00 95.44 130 LEU A N 1
ATOM 1019 C CA . LEU A 1 130 ? 4.610 14.646 -7.467 1.00 95.44 130 LEU A CA 1
ATOM 1020 C C . LEU A 1 130 ? 3.826 14.193 -8.686 1.00 95.44 130 LEU A C 1
ATOM 1022 O O . LEU A 1 130 ? 3.292 15.012 -9.429 1.00 95.44 130 LEU A O 1
ATOM 1026 N N . ASP A 1 131 ? 3.692 12.885 -8.832 1.00 96.06 131 ASP A N 1
ATOM 1027 C CA . ASP A 1 131 ? 2.845 12.300 -9.858 1.00 96.06 131 ASP A CA 1
ATOM 1028 C C . ASP A 1 131 ? 1.396 12.127 -9.390 1.00 96.06 131 ASP A C 1
ATOM 1030 O O . ASP A 1 131 ? 0.486 12.050 -10.213 1.00 96.06 131 ASP A O 1
ATOM 1034 N N . ARG A 1 132 ? 1.195 11.995 -8.073 1.00 95.88 132 ARG A N 1
ATOM 1035 C CA . ARG A 1 132 ? -0.116 11.860 -7.427 1.00 95.88 132 ARG A CA 1
ATOM 1036 C C . ARG A 1 132 ? -0.055 12.225 -5.947 1.00 95.88 132 ARG A C 1
ATOM 1038 O O . ARG A 1 132 ? 1.029 12.286 -5.356 1.00 95.88 132 ARG A O 1
ATOM 1045 N N . VAL A 1 133 ? -1.220 12.438 -5.342 1.00 95.25 133 VAL A N 1
ATOM 1046 C CA . VAL A 1 133 ? -1.349 12.757 -3.918 1.00 95.25 133 VAL A CA 1
ATOM 1047 C C . VAL A 1 133 ? -2.503 11.982 -3.290 1.00 95.25 133 VAL A C 1
ATOM 1049 O O . VAL A 1 133 ? -3.628 12.028 -3.774 1.00 95.25 133 VAL A O 1
ATOM 1052 N N . ILE A 1 134 ? -2.212 11.267 -2.206 1.00 94.94 134 ILE A N 1
ATOM 1053 C CA . ILE A 1 134 ? -3.169 10.430 -1.480 1.00 94.94 134 ILE A CA 1
ATOM 1054 C C . ILE A 1 134 ? -3.500 11.090 -0.142 1.00 94.94 134 ILE A C 1
ATOM 1056 O O . ILE A 1 134 ? -2.613 11.567 0.579 1.00 94.94 134 ILE A O 1
ATOM 1060 N N . VAL A 1 135 ? -4.783 11.079 0.211 1.00 93.31 135 VAL A N 1
ATOM 1061 C CA . VAL A 1 135 ? -5.272 11.481 1.530 1.00 93.31 135 VAL A CA 1
ATOM 1062 C C . VAL A 1 135 ? -5.756 10.230 2.268 1.00 93.31 135 VAL A C 1
ATOM 1064 O O . VAL A 1 135 ? -6.758 9.641 1.861 1.00 93.31 135 VAL A O 1
ATOM 1067 N N . PRO A 1 136 ? -5.060 9.797 3.336 1.00 90.38 136 PRO A N 1
ATOM 1068 C CA . PRO A 1 136 ? -5.421 8.597 4.089 1.00 90.38 136 PRO A CA 1
ATOM 1069 C C . PRO A 1 136 ? -6.585 8.913 5.038 1.00 90.38 136 PRO A C 1
ATOM 1071 O O . PRO A 1 136 ? -6.366 9.210 6.211 1.00 90.38 136 PRO A O 1
ATOM 1074 N N . VAL A 1 137 ? -7.801 8.952 4.488 1.00 87.38 137 VAL A N 1
ATOM 1075 C CA . VAL A 1 137 ? -9.030 9.274 5.221 1.00 87.38 137 VAL A CA 1
ATOM 1076 C C . VAL A 1 137 ? -10.174 8.353 4.805 1.00 87.38 137 VAL A C 1
ATOM 1078 O O . VAL A 1 137 ? -10.536 8.298 3.631 1.00 87.38 137 VAL A O 1
ATOM 1081 N N . SER A 1 138 ? -10.783 7.667 5.770 1.00 78.00 138 SER A N 1
ATOM 1082 C CA . SER A 1 138 ? -12.038 6.920 5.590 1.00 78.00 138 SER A CA 1
ATOM 1083 C C . SER A 1 138 ? -13.299 7.784 5.734 1.00 78.00 138 SER A C 1
ATOM 1085 O O . SER A 1 138 ? -14.305 7.516 5.081 1.00 78.00 138 SER A O 1
ATOM 1087 N N . ASP A 1 139 ? -13.261 8.852 6.540 1.00 73.00 139 ASP A N 1
ATOM 1088 C CA . ASP A 1 139 ? -14.381 9.792 6.726 1.00 73.00 139 ASP A CA 1
ATOM 1089 C C . ASP A 1 139 ? -14.223 11.055 5.856 1.00 73.00 139 ASP A C 1
ATOM 1091 O O . ASP A 1 139 ? -13.785 12.117 6.318 1.00 73.00 139 ASP A O 1
ATOM 1095 N N . ALA A 1 140 ? -14.552 10.951 4.562 1.00 62.94 140 ALA A N 1
ATOM 1096 C CA . ALA A 1 140 ? -14.327 12.059 3.630 1.00 62.94 140 ALA A CA 1
ATOM 1097 C C . ALA A 1 140 ? -15.178 13.304 3.898 1.00 62.94 140 ALA A C 1
ATOM 1099 O O . ALA A 1 140 ? -14.736 14.414 3.622 1.00 62.94 140 ALA A O 1
ATOM 1100 N N . LYS A 1 141 ? -16.402 13.185 4.417 1.00 63.78 141 LYS A N 1
ATOM 1101 C CA . LYS A 1 141 ? -17.403 14.254 4.215 1.00 63.78 141 LYS A CA 1
ATOM 1102 C C . LYS A 1 141 ? -17.132 15.567 4.946 1.00 63.78 141 LYS A C 1
ATOM 1104 O O . LYS A 1 141 ? -17.756 16.565 4.615 1.00 63.78 141 LYS A O 1
ATOM 1109 N N . THR A 1 142 ? -16.272 15.582 5.958 1.00 68.56 142 THR A N 1
ATOM 1110 C CA . THR A 1 142 ? -15.961 16.820 6.698 1.00 68.56 142 THR A CA 1
ATOM 1111 C C . THR A 1 142 ? -14.472 17.098 6.787 1.00 68.56 142 THR A C 1
ATOM 1113 O O . THR A 1 142 ? -14.054 18.256 6.740 1.00 68.56 142 THR A O 1
ATOM 1116 N N . LEU A 1 143 ? -13.662 16.045 6.891 1.00 72.94 143 LEU A N 1
ATOM 1117 C CA . LEU A 1 143 ? -12.224 16.177 7.051 1.00 72.94 143 LEU A CA 1
ATOM 1118 C C . LEU A 1 143 ? -11.526 16.356 5.699 1.00 72.94 143 LEU A C 1
ATOM 1120 O O . LEU A 1 143 ? -10.641 17.209 5.597 1.00 72.94 143 LEU A O 1
ATOM 1124 N N . ALA A 1 144 ? -11.980 15.650 4.653 1.00 73.94 144 ALA A N 1
ATOM 1125 C CA . ALA A 1 144 ? -11.415 15.795 3.314 1.00 73.94 144 ALA A CA 1
ATOM 1126 C C . ALA A 1 144 ? -11.623 17.209 2.766 1.00 73.94 144 ALA A C 1
ATOM 1128 O O . ALA A 1 144 ? -10.660 17.805 2.305 1.00 73.94 144 ALA A O 1
ATOM 1129 N N . ASP A 1 145 ? -12.814 17.799 2.905 1.00 79.94 145 ASP A N 1
ATOM 1130 C CA . ASP A 1 145 ? -13.103 19.147 2.387 1.00 79.94 145 ASP A CA 1
ATOM 1131 C C . ASP A 1 145 ? -12.122 20.208 2.905 1.00 79.94 145 ASP A C 1
ATOM 1133 O O . ASP A 1 145 ? -11.658 21.068 2.152 1.00 79.94 145 ASP A O 1
ATOM 1137 N N . LYS A 1 146 ? -11.763 20.136 4.193 1.00 84.50 146 LYS A N 1
ATOM 1138 C CA . LYS A 1 146 ? -10.777 21.043 4.787 1.00 84.50 146 LYS A CA 1
ATOM 1139 C C . LYS A 1 146 ? -9.384 20.807 4.199 1.00 84.50 146 LYS A C 1
ATOM 1141 O O . LYS A 1 146 ? -8.730 21.764 3.794 1.00 84.50 146 LYS A O 1
ATOM 1146 N N . ILE A 1 147 ? -8.943 19.551 4.144 1.00 83.44 147 ILE A N 1
ATOM 1147 C CA . ILE A 1 147 ? -7.609 19.174 3.649 1.00 83.44 147 ILE A CA 1
ATOM 1148 C C . ILE A 1 147 ? -7.456 19.536 2.167 1.00 83.44 147 ILE A C 1
ATOM 1150 O O . ILE A 1 147 ? -6.448 20.112 1.770 1.00 83.44 147 ILE A O 1
ATOM 1154 N N . VAL A 1 148 ? -8.476 19.246 1.360 1.00 84.44 148 VAL A N 1
ATOM 1155 C CA . VAL A 1 148 ? -8.541 19.549 -0.075 1.00 84.44 148 VAL A CA 1
ATOM 1156 C C . VAL A 1 148 ? -8.496 21.047 -0.315 1.00 84.44 148 VAL A C 1
ATOM 1158 O O . VAL A 1 148 ? -7.757 21.522 -1.176 1.00 84.44 148 VAL A O 1
ATOM 1161 N N . LYS A 1 149 ? -9.258 21.813 0.467 1.00 87.12 149 LYS A N 1
ATOM 1162 C CA . LYS A 1 149 ? -9.226 23.269 0.384 1.00 87.12 149 LYS A CA 1
ATOM 1163 C C . LYS A 1 149 ? -7.827 23.805 0.684 1.00 87.12 149 LYS A C 1
ATOM 1165 O O . LYS A 1 149 ? -7.312 24.598 -0.097 1.00 87.12 149 LYS A O 1
ATOM 1170 N N . GLU A 1 150 ? -7.195 23.341 1.761 1.00 85.44 150 GLU A N 1
ATOM 1171 C CA . GLU A 1 150 ? -5.823 23.733 2.109 1.00 85.44 150 GLU A CA 1
ATOM 1172 C C . GLU A 1 150 ? -4.806 23.327 1.028 1.00 85.44 150 GLU A C 1
ATOM 1174 O O . GLU A 1 150 ? -3.886 24.090 0.732 1.00 85.44 150 GLU A O 1
ATOM 1179 N N . TRP A 1 151 ? -4.989 22.161 0.403 1.00 88.94 151 TRP A N 1
ATOM 1180 C CA . TRP A 1 151 ? -4.168 21.683 -0.709 1.00 88.94 151 TRP A CA 1
ATOM 1181 C C . TRP A 1 151 ? -4.241 22.612 -1.929 1.00 88.94 151 TRP A C 1
ATOM 1183 O O . TRP A 1 151 ? -3.205 23.030 -2.452 1.00 88.94 151 TRP A O 1
ATOM 1193 N N . TYR A 1 152 ? -5.448 23.000 -2.347 1.00 88.94 152 TYR A N 1
ATOM 1194 C CA . TYR A 1 152 ? -5.636 23.889 -3.496 1.00 88.94 152 TYR A CA 1
ATOM 1195 C C . TYR A 1 152 ? -5.270 25.348 -3.206 1.00 88.94 152 TYR A C 1
ATOM 1197 O O . TYR A 1 152 ? -4.730 26.027 -4.080 1.00 88.94 152 TYR A O 1
ATOM 1205 N N . GLU A 1 153 ? -5.495 25.845 -1.985 1.00 86.94 153 GLU A N 1
ATOM 1206 C CA . GLU A 1 153 ? -5.120 27.212 -1.589 1.00 86.94 153 GLU A CA 1
ATOM 1207 C C . GLU A 1 153 ? -3.609 27.474 -1.699 1.00 86.94 153 GLU A C 1
ATOM 1209 O O . GLU A 1 153 ? -3.188 28.619 -1.871 1.00 86.94 153 GLU A O 1
ATOM 1214 N N . LYS A 1 154 ? -2.786 26.421 -1.644 1.00 80.44 154 LYS A N 1
ATOM 1215 C CA . LYS A 1 154 ? -1.328 26.498 -1.815 1.00 80.44 154 LYS A CA 1
ATOM 1216 C C . LYS A 1 154 ? -0.859 26.347 -3.264 1.00 80.44 154 LYS A C 1
ATOM 1218 O O . LYS A 1 154 ? 0.344 26.355 -3.508 1.00 80.44 154 LYS A O 1
ATOM 1223 N N . GLY A 1 155 ? -1.787 26.293 -4.222 1.00 69.88 155 GLY A N 1
ATOM 1224 C CA . GLY A 1 155 ? -1.493 26.347 -5.656 1.00 69.88 155 GLY A CA 1
ATOM 1225 C C . GLY A 1 155 ? -1.182 24.998 -6.304 1.00 69.88 155 GLY A C 1
ATOM 1226 O O . GLY A 1 155 ? -0.697 24.974 -7.434 1.00 69.88 155 GLY A O 1
ATOM 1227 N N . SER A 1 156 ? -1.459 23.884 -5.624 1.00 80.19 156 SER A N 1
ATOM 1228 C CA . SER A 1 156 ? -1.311 22.552 -6.208 1.00 80.19 156 SER A CA 1
ATOM 1229 C C . SER A 1 156 ? -2.397 22.273 -7.249 1.00 80.19 156 SER A C 1
ATOM 1231 O O . SER A 1 156 ? -3.568 22.558 -7.020 1.00 80.19 156 SER A O 1
ATOM 1233 N N . ALA A 1 157 ? -2.019 21.678 -8.383 1.00 81.50 157 ALA A N 1
ATOM 1234 C CA . ALA A 1 157 ? -2.948 21.330 -9.465 1.00 81.50 157 ALA A CA 1
ATOM 1235 C C . ALA A 1 157 ? -3.388 19.854 -9.462 1.00 81.50 157 ALA A C 1
ATOM 1237 O O . ALA A 1 157 ? -4.327 19.504 -10.171 1.00 81.50 157 ALA A O 1
ATOM 1238 N N . LEU A 1 158 ? -2.715 18.988 -8.696 1.00 91.56 158 LEU A N 1
ATOM 1239 C CA . LEU A 1 158 ? -3.059 17.565 -8.621 1.00 91.56 158 LEU A CA 1
ATOM 1240 C C . LEU A 1 158 ? -4.355 17.366 -7.838 1.00 91.56 158 LEU A C 1
ATOM 1242 O O . LEU A 1 158 ? -4.573 18.014 -6.814 1.00 91.56 158 LEU A O 1
ATOM 1246 N N . GLU A 1 159 ? -5.188 16.446 -8.305 1.00 91.44 159 GLU A N 1
ATOM 1247 C CA . GLU A 1 159 ? -6.406 16.036 -7.616 1.00 91.44 159 GLU A CA 1
ATOM 1248 C C . GLU A 1 159 ? -6.065 15.073 -6.467 1.00 91.44 159 GLU A C 1
ATOM 1250 O O . GLU A 1 159 ? -5.372 14.082 -6.707 1.00 91.44 159 GLU A O 1
ATOM 1255 N N . PRO A 1 160 ? -6.483 15.362 -5.218 1.00 91.75 160 PRO A N 1
ATOM 1256 C CA . PRO A 1 160 ? -6.291 14.435 -4.111 1.00 91.75 160 PRO A CA 1
ATOM 1257 C C . PRO A 1 160 ? -7.134 13.174 -4.251 1.00 91.75 160 PRO A C 1
ATOM 1259 O O . PRO A 1 160 ? -8.331 13.242 -4.514 1.00 91.75 160 PRO A O 1
ATOM 1262 N N . GLU A 1 161 ? -6.503 12.030 -4.015 1.00 93.00 161 GLU A N 1
ATOM 1263 C CA . GLU A 1 161 ? -7.131 10.718 -4.117 1.00 93.00 161 GLU A CA 1
ATOM 1264 C C . GLU A 1 161 ? -7.488 10.159 -2.733 1.00 93.00 161 GLU A C 1
ATOM 1266 O O . GLU A 1 161 ? -6.686 10.213 -1.794 1.00 93.00 161 GLU A O 1
ATOM 1271 N N . PHE A 1 162 ? -8.690 9.588 -2.618 1.00 91.69 162 PHE A N 1
ATOM 1272 C CA . PHE A 1 162 ? -9.316 9.180 -1.355 1.00 91.69 162 PHE A CA 1
ATOM 1273 C C . PHE A 1 162 ? -9.524 7.667 -1.270 1.00 91.69 162 PHE A C 1
ATOM 1275 O O . PHE A 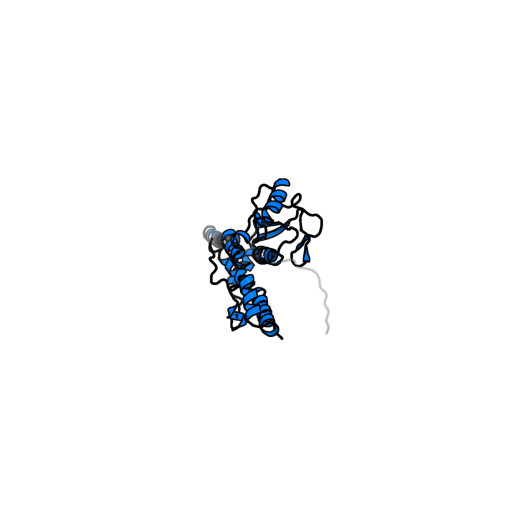1 162 ? -10.645 7.186 -1.110 1.00 91.69 162 PHE A O 1
ATOM 1282 N N . LEU A 1 163 ? -8.427 6.908 -1.343 1.00 89.75 163 LEU A N 1
ATOM 1283 C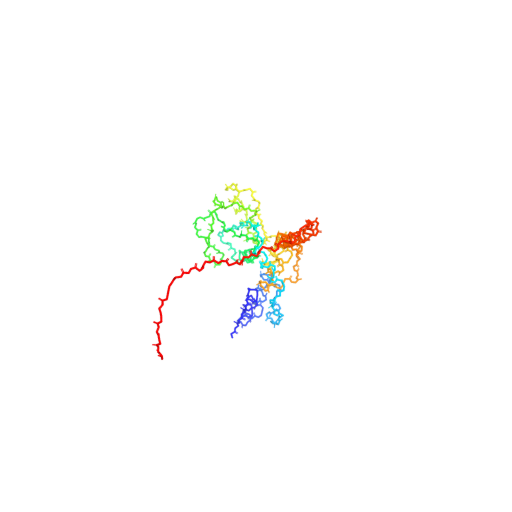 CA . LEU A 1 163 ? -8.469 5.441 -1.426 1.00 89.75 163 LEU A CA 1
ATOM 1284 C C . LEU A 1 163 ? -9.319 4.790 -0.322 1.00 89.75 163 LEU A C 1
ATOM 1286 O O . LEU A 1 163 ? -10.090 3.873 -0.599 1.00 89.75 163 LEU A O 1
ATOM 1290 N N . HIS A 1 164 ? -9.207 5.272 0.919 1.00 86.25 164 HIS A N 1
ATOM 1291 C CA . HIS A 1 164 ? -9.950 4.730 2.062 1.00 86.25 164 HIS A CA 1
ATOM 1292 C C . HIS A 1 164 ? -11.402 5.201 2.124 1.00 86.25 164 HIS A C 1
ATOM 1294 O O . HIS A 1 164 ? -12.260 4.438 2.553 1.00 86.25 164 HIS A O 1
ATOM 1300 N N . SER A 1 165 ? -11.716 6.421 1.681 1.00 83.00 165 SER A N 1
ATOM 1301 C CA . SER A 1 165 ? -13.097 6.909 1.733 1.00 83.00 165 SER A CA 1
ATOM 1302 C C . SER A 1 165 ? -13.986 6.234 0.701 1.00 83.00 165 SER A C 1
ATOM 1304 O O . SER A 1 165 ? -15.163 6.001 0.978 1.00 83.00 165 SER A O 1
ATOM 1306 N N . ASP A 1 166 ? -13.443 5.921 -0.474 1.00 81.19 166 ASP A N 1
ATOM 1307 C CA . ASP A 1 166 ? -14.179 5.209 -1.522 1.00 81.19 166 ASP A CA 1
ATOM 1308 C C . ASP A 1 166 ? -14.401 3.726 -1.162 1.00 81.19 166 ASP A C 1
ATOM 1310 O O . ASP A 1 166 ? -15.112 3.007 -1.863 1.00 81.19 166 ASP A O 1
ATOM 1314 N N . SER A 1 167 ? -13.804 3.269 -0.055 1.00 83.25 167 SER A N 1
ATOM 1315 C CA . SER A 1 167 ? -13.822 1.889 0.429 1.00 83.25 167 SER A CA 1
ATOM 1316 C C . SER A 1 167 ? -14.025 1.784 1.948 1.00 83.25 167 SER A C 1
ATOM 1318 O O . SER A 1 167 ? -13.539 0.850 2.580 1.00 83.25 167 SER A O 1
ATOM 1320 N N . ALA A 1 168 ? -14.750 2.732 2.553 1.00 84.00 168 ALA A N 1
ATOM 1321 C CA . ALA A 1 168 ? -14.877 2.840 4.012 1.00 84.00 168 ALA A CA 1
ATOM 1322 C C . ALA A 1 168 ? -15.526 1.613 4.694 1.00 84.00 168 ALA A C 1
ATOM 1324 O O . ALA A 1 168 ? -15.379 1.414 5.899 1.00 84.00 168 ALA A O 1
ATOM 1325 N N . ASP A 1 169 ? -16.251 0.786 3.940 1.00 89.25 169 ASP A N 1
ATOM 1326 C CA . ASP A 1 169 ? -16.857 -0.477 4.376 1.00 89.25 169 ASP A CA 1
ATOM 1327 C C . ASP A 1 169 ? -15.935 -1.700 4.206 1.00 89.25 169 ASP A C 1
ATOM 1329 O O . ASP A 1 169 ? -16.317 -2.823 4.538 1.00 89.25 169 ASP A O 1
ATOM 1333 N N . ARG A 1 170 ? -14.714 -1.498 3.704 1.00 92.12 170 ARG A N 1
ATOM 1334 C CA . ARG A 1 170 ? -13.716 -2.542 3.459 1.00 92.12 170 ARG A CA 1
ATOM 1335 C C . ARG A 1 170 ? -12.584 -2.475 4.476 1.00 92.12 170 ARG A C 1
ATOM 1337 O O . ARG A 1 170 ? -12.468 -1.538 5.267 1.00 92.12 170 ARG A O 1
ATOM 1344 N N . PHE A 1 171 ? -11.741 -3.503 4.476 1.00 93.50 171 PHE A N 1
ATOM 1345 C CA . PHE A 1 171 ? -10.534 -3.503 5.290 1.00 93.50 171 PHE A CA 1
ATOM 1346 C C . PHE A 1 171 ? -9.495 -2.533 4.714 1.00 93.50 171 PHE A C 1
ATOM 1348 O O . PHE A 1 171 ? -9.336 -2.414 3.503 1.00 93.50 171 PHE A O 1
ATOM 1355 N N . MET A 1 172 ? -8.741 -1.864 5.587 1.00 92.19 172 MET A N 1
ATOM 1356 C CA . MET A 1 172 ? -7.866 -0.733 5.236 1.00 92.19 172 MET A CA 1
ATOM 1357 C C . MET A 1 172 ? -6.762 -1.027 4.195 1.00 92.19 172 MET A C 1
ATOM 1359 O O . MET A 1 172 ? -6.240 -0.096 3.585 1.00 92.19 172 MET A O 1
ATOM 1363 N N . PHE A 1 173 ? -6.391 -2.298 3.996 1.00 94.69 173 PHE A N 1
ATOM 1364 C CA . PHE A 1 173 ? -5.388 -2.716 3.005 1.00 94.69 173 PHE A CA 1
ATOM 1365 C C . PHE A 1 173 ? -5.970 -3.031 1.624 1.00 94.69 173 PHE A C 1
ATOM 1367 O O . PHE A 1 173 ? -5.216 -3.084 0.654 1.00 94.69 173 PHE A O 1
ATOM 1374 N N . ASP A 1 174 ? -7.286 -3.213 1.520 1.00 95.50 174 ASP A N 1
ATOM 1375 C CA . ASP A 1 174 ? -7.954 -3.634 0.292 1.00 95.50 174 ASP A CA 1
ATOM 1376 C C . ASP A 1 174 ? -7.699 -2.664 -0.864 1.00 95.50 174 ASP A C 1
ATOM 1378 O O . ASP A 1 174 ? -7.109 -3.028 -1.882 1.00 95.50 174 ASP A O 1
ATOM 1382 N N . ALA A 1 175 ? -8.141 -1.415 -0.695 1.00 95.56 175 ALA A N 1
ATOM 1383 C CA . ALA A 1 175 ? -8.074 -0.411 -1.746 1.00 95.56 175 ALA A CA 1
ATOM 1384 C C . ALA A 1 175 ? -6.632 -0.042 -2.126 1.00 95.56 175 ALA A C 1
ATOM 1386 O O . ALA A 1 175 ? -6.357 -0.013 -3.325 1.00 95.56 175 ALA A O 1
ATOM 1387 N N . PRO A 1 176 ? -5.687 0.166 -1.182 1.00 96.50 176 PRO A N 1
ATOM 1388 C CA . PRO A 1 176 ? -4.286 0.388 -1.534 1.00 96.50 176 PRO A CA 1
ATOM 1389 C C . PRO A 1 176 ? -3.667 -0.746 -2.362 1.00 96.50 176 PRO A C 1
ATOM 1391 O O . PRO A 1 176 ? -2.936 -0.475 -3.311 1.00 96.50 176 PRO A O 1
ATOM 1394 N N . LEU A 1 177 ? -3.951 -2.016 -2.046 1.00 97.31 177 LEU A N 1
ATOM 1395 C CA . LEU A 1 177 ? -3.380 -3.151 -2.784 1.00 97.31 177 LEU A CA 1
ATOM 1396 C C . LEU A 1 177 ? -3.975 -3.297 -4.191 1.00 97.31 177 LEU A C 1
ATOM 1398 O O . LEU A 1 177 ? -3.239 -3.560 -5.142 1.00 97.31 177 LEU A O 1
ATOM 1402 N N . GLU A 1 178 ? -5.287 -3.105 -4.344 1.00 97.25 178 GLU A N 1
ATOM 1403 C CA . GLU A 1 178 ? -5.935 -3.075 -5.664 1.00 97.25 178 GLU A CA 1
ATOM 1404 C C . GLU A 1 178 ? -5.470 -1.876 -6.498 1.00 97.25 178 GLU A C 1
ATOM 1406 O O . GLU A 1 178 ? -5.321 -1.965 -7.714 1.00 97.25 178 GLU A O 1
ATOM 1411 N N . ASP A 1 179 ? -5.221 -0.740 -5.854 1.00 97.25 179 ASP A N 1
ATOM 1412 C CA . ASP A 1 179 ? -4.694 0.439 -6.523 1.00 97.25 179 ASP A CA 1
ATOM 1413 C C . ASP A 1 179 ? -3.230 0.266 -6.946 1.00 97.25 179 ASP A C 1
ATOM 1415 O O . ASP A 1 179 ? -2.874 0.625 -8.068 1.00 97.25 179 ASP A O 1
ATOM 1419 N N . LEU A 1 180 ? -2.398 -0.377 -6.120 1.00 97.31 180 LEU A N 1
ATOM 1420 C CA . LEU A 1 180 ? -1.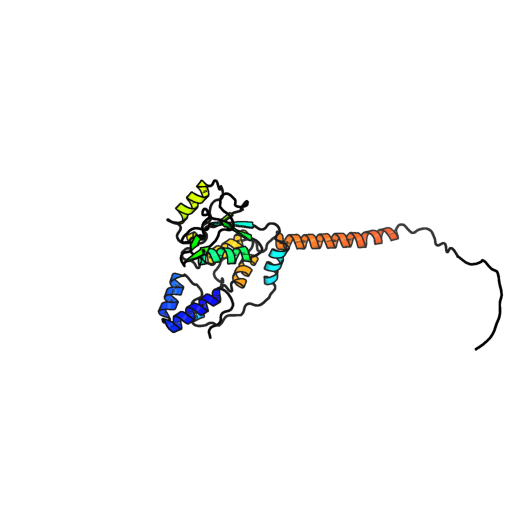024 -0.726 -6.481 1.00 97.31 180 LEU A CA 1
ATOM 1421 C C . LEU A 1 180 ? -0.969 -1.609 -7.736 1.00 97.31 180 LEU A C 1
ATOM 1423 O O . LEU A 1 180 ? -0.090 -1.405 -8.574 1.00 97.31 180 LEU A O 1
ATOM 1427 N N . SER A 1 181 ? -1.906 -2.551 -7.902 1.00 97.38 181 SER A N 1
ATOM 1428 C CA . SER A 1 181 ? -1.929 -3.398 -9.103 1.00 97.38 181 SER A CA 1
ATOM 1429 C C . SER A 1 181 ? -2.242 -2.602 -10.367 1.00 97.38 181 SER A C 1
ATOM 1431 O O . SER A 1 181 ? -1.681 -2.885 -11.426 1.00 97.38 181 SER A O 1
ATOM 1433 N N . ARG A 1 182 ? -3.120 -1.596 -10.248 1.00 96.38 182 ARG A N 1
ATOM 1434 C CA . ARG A 1 182 ? -3.478 -0.693 -11.348 1.00 96.38 182 ARG A CA 1
ATOM 1435 C C . ARG A 1 182 ? -2.359 0.292 -11.668 1.00 96.38 182 ARG A C 1
ATOM 1437 O O . ARG A 1 182 ? -2.158 0.599 -12.840 1.00 96.38 182 ARG A O 1
ATOM 1444 N N . GLN A 1 183 ? -1.660 0.790 -10.646 1.00 95.12 183 GLN A N 1
ATOM 1445 C CA . GLN A 1 183 ? -0.551 1.726 -10.813 1.00 95.12 183 GLN A CA 1
ATOM 1446 C C . GLN A 1 183 ? 0.659 1.055 -11.468 1.00 95.12 183 GLN A C 1
ATOM 1448 O O . GLN A 1 183 ? 1.255 1.632 -12.374 1.00 95.12 183 GLN A O 1
ATOM 1453 N N . GLU A 1 184 ? 1.032 -0.131 -10.987 1.00 95.19 184 GLU A N 1
ATOM 1454 C CA . GLU A 1 184 ? 2.272 -0.805 -11.374 1.00 95.19 184 GLU A CA 1
ATOM 1455 C C . GLU A 1 184 ? 1.979 -2.059 -12.189 1.00 95.19 184 GLU A C 1
ATOM 1457 O O . GLU A 1 184 ? 2.056 -2.040 -13.417 1.00 95.19 184 GLU A O 1
ATOM 1462 N N . ASP A 1 185 ? 1.648 -3.152 -11.503 1.00 95.94 185 ASP A N 1
ATOM 1463 C CA . ASP A 1 185 ? 1.316 -4.434 -12.101 1.00 95.94 185 ASP A CA 1
ATOM 1464 C C . ASP A 1 185 ? 0.746 -5.414 -11.061 1.00 95.94 185 ASP A C 1
ATOM 1466 O O . ASP A 1 185 ? 0.900 -5.256 -9.844 1.00 95.94 185 ASP A O 1
ATOM 1470 N N . ILE A 1 186 ? 0.111 -6.475 -11.560 1.00 96.69 186 ILE A N 1
ATOM 1471 C CA . ILE A 1 186 ? -0.531 -7.514 -10.748 1.00 96.69 186 ILE A CA 1
ATOM 1472 C C . ILE A 1 186 ? 0.472 -8.232 -9.829 1.00 96.69 186 ILE A C 1
ATOM 1474 O O . ILE A 1 186 ? 0.150 -8.501 -8.672 1.00 96.69 186 ILE A O 1
ATOM 1478 N N . GLN A 1 187 ? 1.678 -8.555 -10.304 1.00 95.50 187 GLN A N 1
ATOM 1479 C CA . GLN A 1 187 ? 2.655 -9.317 -9.515 1.00 95.50 187 GLN A CA 1
ATOM 1480 C C . GLN A 1 187 ? 3.245 -8.487 -8.373 1.00 95.50 187 GLN A C 1
ATOM 1482 O O . GLN A 1 187 ? 3.461 -9.018 -7.284 1.00 95.50 187 GLN A O 1
ATOM 1487 N N . THR A 1 188 ? 3.439 -7.186 -8.580 1.00 96.12 188 THR A N 1
ATOM 1488 C CA . THR A 1 188 ? 3.865 -6.245 -7.540 1.00 96.12 188 THR A CA 1
ATOM 1489 C C . THR A 1 188 ? 2.831 -6.165 -6.413 1.00 96.12 188 THR A C 1
ATOM 1491 O O . THR A 1 188 ? 3.202 -6.211 -5.238 1.00 96.12 188 THR A O 1
ATOM 1494 N N . ALA A 1 189 ? 1.534 -6.135 -6.733 1.00 96.62 189 ALA A N 1
ATOM 1495 C CA . ALA A 1 189 ? 0.473 -6.145 -5.721 1.00 96.62 189 ALA A CA 1
ATOM 1496 C C . ALA A 1 189 ? 0.346 -7.490 -4.986 1.00 96.62 189 ALA A C 1
ATOM 1498 O O . ALA A 1 189 ? 0.236 -7.509 -3.758 1.00 96.62 189 ALA A O 1
ATOM 1499 N N . ILE A 1 190 ? 0.442 -8.616 -5.706 1.00 94.81 190 ILE A N 1
ATOM 1500 C CA . ILE A 1 190 ? 0.473 -9.961 -5.102 1.00 94.81 190 ILE A CA 1
ATOM 1501 C C . ILE A 1 190 ? 1.658 -10.086 -4.139 1.00 94.81 190 ILE A C 1
ATOM 1503 O O . ILE A 1 190 ? 1.497 -10.565 -3.015 1.00 94.81 190 ILE A O 1
ATOM 1507 N N . TYR A 1 191 ? 2.840 -9.615 -4.547 1.00 94.25 191 TYR A N 1
ATOM 1508 C CA . TYR A 1 191 ? 4.009 -9.565 -3.677 1.00 94.25 191 TYR A CA 1
ATOM 1509 C C . TYR A 1 191 ? 3.765 -8.687 -2.444 1.00 94.25 191 TYR A C 1
ATOM 1511 O O . TYR A 1 191 ? 4.105 -9.075 -1.326 1.00 94.25 191 TYR A O 1
ATOM 1519 N N . GLY A 1 192 ? 3.137 -7.523 -2.630 1.00 94.50 192 GLY A N 1
ATOM 1520 C CA . GLY A 1 192 ? 2.733 -6.634 -1.544 1.00 94.50 192 GLY A CA 1
ATOM 1521 C C . GLY A 1 192 ? 1.862 -7.345 -0.509 1.00 94.50 192 GLY A C 1
ATOM 1522 O O . GLY A 1 192 ? 2.193 -7.322 0.677 1.00 94.50 192 GLY A O 1
ATOM 1523 N N . ALA A 1 193 ? 0.813 -8.042 -0.953 1.00 94.25 193 ALA A N 1
ATOM 1524 C CA . ALA A 1 193 ? -0.055 -8.835 -0.084 1.00 94.25 193 ALA A CA 1
ATOM 1525 C C . ALA A 1 193 ? 0.726 -9.946 0.642 1.00 94.25 193 ALA A C 1
ATOM 1527 O O . ALA A 1 193 ? 0.637 -10.054 1.865 1.00 94.25 193 ALA A O 1
ATOM 1528 N N . LYS A 1 194 ? 1.568 -10.696 -0.085 1.00 92.25 194 LYS A N 1
ATOM 1529 C CA . LYS A 1 194 ? 2.441 -11.744 0.470 1.00 92.25 194 LYS A CA 1
ATOM 1530 C C . LYS A 1 194 ? 3.347 -11.209 1.582 1.00 92.25 194 LYS A C 1
ATOM 1532 O O . LYS A 1 194 ? 3.397 -11.785 2.664 1.00 92.25 194 LYS A O 1
ATOM 1537 N N . ARG A 1 195 ? 4.033 -10.084 1.349 1.00 90.94 195 ARG A N 1
ATOM 1538 C CA . ARG A 1 195 ? 4.939 -9.445 2.321 1.00 90.94 195 ARG A CA 1
ATOM 1539 C C . ARG A 1 195 ? 4.201 -8.948 3.568 1.00 90.94 195 ARG A C 1
ATOM 1541 O O . ARG A 1 195 ? 4.761 -8.977 4.659 1.00 90.94 195 ARG A O 1
ATOM 1548 N N . LEU A 1 196 ? 2.957 -8.497 3.416 1.00 91.81 196 LEU A N 1
ATOM 1549 C CA . LEU A 1 196 ? 2.088 -8.104 4.534 1.00 91.81 196 LEU A CA 1
ATOM 1550 C C . LEU A 1 196 ? 1.471 -9.305 5.265 1.00 91.81 196 LEU A C 1
ATOM 1552 O O . LEU A 1 196 ? 0.738 -9.125 6.243 1.00 91.81 196 LEU A O 1
ATOM 1556 N N . GLU A 1 197 ? 1.752 -10.516 4.778 1.00 89.44 197 GLU A N 1
ATOM 1557 C CA . GLU A 1 197 ? 1.099 -11.773 5.142 1.00 89.44 197 GLU A CA 1
ATOM 1558 C C . GLU A 1 197 ? -0.425 -11.738 4.968 1.00 89.44 197 GLU A C 1
ATOM 1560 O O . GLU A 1 197 ? -1.165 -12.552 5.526 1.00 89.44 197 GLU A O 1
ATOM 1565 N N . TYR A 1 198 ? -0.901 -10.786 4.175 1.00 91.44 198 TYR A N 1
ATOM 1566 C CA . TYR A 1 198 ? -2.300 -10.458 4.054 1.00 91.44 198 TYR A CA 1
ATOM 1567 C C . TYR A 1 198 ? -3.004 -11.428 3.104 1.00 91.44 198 TYR A C 1
ATOM 1569 O O . TYR A 1 198 ? -2.609 -11.621 1.954 1.00 91.44 198 TYR A O 1
ATOM 1577 N N . ARG A 1 199 ? -4.073 -12.044 3.613 1.00 89.69 199 ARG A N 1
ATOM 1578 C CA . ARG A 1 199 ? -4.827 -13.117 2.953 1.00 89.69 199 ARG A CA 1
ATOM 1579 C C . ARG A 1 199 ? -5.855 -12.520 1.996 1.00 89.69 199 ARG A C 1
ATOM 1581 O O . ARG A 1 199 ? -7.047 -12.453 2.283 1.00 89.69 199 ARG A O 1
ATOM 1588 N N . ALA A 1 200 ? -5.337 -12.029 0.878 1.00 88.00 200 ALA A N 1
ATOM 1589 C CA . ALA A 1 200 ? -6.033 -11.220 -0.115 1.00 88.00 200 ALA A CA 1
ATOM 1590 C C . ALA A 1 200 ? -6.843 -12.028 -1.151 1.00 88.00 200 ALA A C 1
ATOM 1592 O O . ALA A 1 200 ? -7.061 -11.537 -2.255 1.00 88.00 200 ALA A O 1
ATOM 1593 N N . ASP A 1 201 ? -7.293 -13.251 -0.840 1.00 89.56 201 ASP A N 1
ATOM 1594 C CA . AS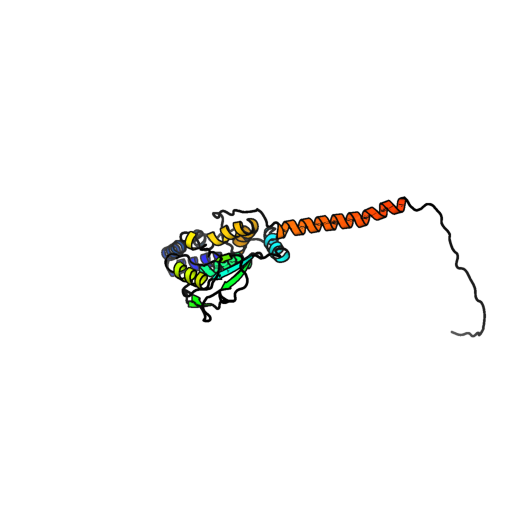P A 1 201 ? -7.898 -14.179 -1.823 1.00 89.56 201 ASP A CA 1
ATOM 1595 C C . ASP A 1 201 ? -9.158 -13.633 -2.517 1.00 89.56 201 ASP A C 1
ATOM 1597 O O . ASP A 1 201 ? -9.571 -14.118 -3.571 1.00 89.56 201 ASP A O 1
ATOM 1601 N N . TYR A 1 202 ? -9.790 -1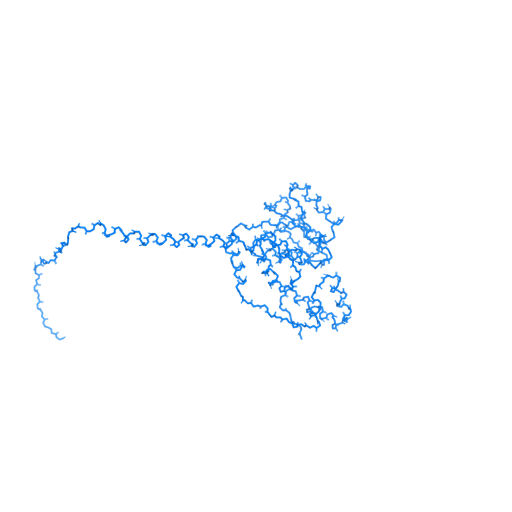2.630 -1.912 1.00 92.00 202 TYR A N 1
ATOM 1602 C CA . TYR A 1 202 ? -10.994 -11.983 -2.417 1.00 92.00 202 TYR A CA 1
ATOM 1603 C C . TYR A 1 202 ? -10.721 -10.676 -3.180 1.00 92.00 202 TYR A C 1
ATOM 1605 O O . TYR A 1 202 ? -11.648 -10.141 -3.795 1.00 92.00 202 TYR A O 1
ATOM 1613 N N . LEU A 1 203 ? -9.490 -10.151 -3.134 1.00 95.19 203 LEU A N 1
ATOM 1614 C CA . LEU A 1 203 ? -9.124 -8.933 -3.853 1.00 95.19 203 LEU A CA 1
ATOM 1615 C C . LEU A 1 203 ? -9.044 -9.191 -5.355 1.00 95.19 203 LEU A C 1
ATOM 1617 O O . LEU A 1 203 ? -8.673 -10.273 -5.815 1.00 95.19 203 LEU A O 1
ATOM 1621 N N . LYS A 1 204 ? -9.371 -8.160 -6.135 1.00 94.69 204 LYS A N 1
ATOM 1622 C CA . LYS A 1 204 ? -9.271 -8.204 -7.594 1.00 94.69 204 LYS A CA 1
ATOM 1623 C C . LYS A 1 204 ? -8.111 -7.341 -8.054 1.00 94.69 204 LYS A C 1
ATOM 1625 O O . LYS A 1 204 ? -8.222 -6.122 -8.124 1.00 94.69 204 LYS A O 1
ATOM 1630 N N . PHE A 1 205 ? -7.007 -7.996 -8.397 1.00 96.50 205 PHE A N 1
ATOM 1631 C CA . PHE A 1 205 ? -5.864 -7.323 -9.000 1.00 96.50 205 PHE A CA 1
ATOM 1632 C C . PHE A 1 205 ? -6.076 -7.158 -10.504 1.00 96.50 205 PHE A C 1
ATOM 1634 O O . PHE A 1 205 ? -6.186 -8.132 -11.250 1.00 96.50 205 PHE A O 1
ATOM 1641 N N . GLU A 1 206 ? -6.123 -5.904 -10.933 1.00 96.00 206 GLU A N 1
ATOM 1642 C CA . GLU A 1 206 ? -6.280 -5.487 -12.324 1.00 96.00 206 GLU A CA 1
ATOM 1643 C C . GLU A 1 206 ? -5.053 -4.688 -12.762 1.00 96.00 206 GLU A C 1
ATOM 1645 O O . GLU A 1 206 ? -4.466 -3.974 -11.951 1.00 96.00 206 GLU A O 1
ATOM 1650 N N . GLY A 1 207 ? -4.675 -4.792 -14.037 1.00 94.88 207 GLY A N 1
ATOM 1651 C CA . GLY A 1 207 ? -3.520 -4.090 -14.595 1.00 94.88 207 GLY A CA 1
ATOM 1652 C C . GLY A 1 207 ? -2.716 -4.958 -15.556 1.00 94.88 207 GLY A C 1
ATOM 1653 O O . GLY A 1 207 ? -3.172 -6.011 -16.014 1.00 94.88 207 GLY A O 1
ATOM 1654 N N . ILE A 1 208 ? -1.503 -4.510 -15.872 1.00 95.38 208 ILE A N 1
ATOM 1655 C CA . ILE A 1 208 ? -0.542 -5.332 -16.611 1.00 95.38 208 ILE A CA 1
ATOM 1656 C C . ILE A 1 208 ? -0.028 -6.467 -15.709 1.00 95.38 208 ILE A C 1
ATOM 1658 O O . ILE A 1 208 ? 0.034 -6.308 -14.490 1.00 95.38 208 ILE A O 1
ATOM 1662 N N . PRO A 1 209 ? 0.338 -7.633 -16.266 1.00 94.38 209 PRO A N 1
ATOM 1663 C CA . PRO A 1 209 ? 0.772 -8.762 -15.451 1.00 94.38 209 PRO A CA 1
ATOM 1664 C C . PRO A 1 209 ? 2.126 -8.530 -14.771 1.00 94.38 209 PRO A C 1
ATOM 1666 O O . PRO A 1 209 ? 2.347 -9.096 -13.715 1.00 94.38 209 PRO A O 1
ATOM 1669 N N . PHE A 1 210 ? 3.030 -7.740 -15.354 1.00 92.69 210 PHE A N 1
ATOM 1670 C CA . PHE A 1 210 ? 4.338 -7.412 -14.777 1.00 92.69 210 PHE A CA 1
ATOM 1671 C C . PHE A 1 210 ? 4.852 -6.079 -15.340 1.00 92.69 210 PHE A C 1
ATOM 1673 O O . PHE A 1 210 ? 4.529 -5.726 -16.479 1.00 92.69 210 PHE A O 1
ATOM 1680 N N . SER A 1 211 ? 5.689 -5.370 -14.577 1.00 92.81 211 SER A N 1
ATOM 1681 C CA . SER A 1 211 ? 6.327 -4.121 -15.012 1.00 92.81 211 SER A CA 1
ATOM 1682 C C . SER A 1 211 ? 7.251 -4.329 -16.223 1.00 92.81 211 SER A C 1
ATOM 1684 O O . SER A 1 211 ? 8.216 -5.099 -16.195 1.00 92.81 211 SER A O 1
ATOM 1686 N N . ILE A 1 212 ? 6.980 -3.613 -17.319 1.00 92.06 212 ILE A N 1
ATOM 1687 C CA . ILE A 1 212 ? 7.832 -3.643 -18.522 1.00 92.06 212 ILE A CA 1
ATOM 1688 C C . ILE A 1 212 ? 9.201 -3.027 -18.225 1.00 92.06 212 ILE A C 1
ATOM 1690 O O . ILE A 1 212 ? 10.210 -3.502 -18.744 1.00 92.06 212 ILE A O 1
ATOM 1694 N N . GLU A 1 213 ? 9.247 -1.991 -17.391 1.00 93.56 213 GLU A N 1
ATOM 1695 C CA . GLU A 1 213 ? 10.496 -1.342 -17.004 1.00 93.56 213 GLU A CA 1
ATOM 1696 C C . GLU A 1 213 ? 11.368 -2.300 -16.193 1.00 93.56 213 GLU A C 1
ATOM 1698 O O . GLU A 1 213 ? 12.502 -2.574 -16.580 1.00 93.56 213 GLU A O 1
ATOM 1703 N N . SER A 1 214 ? 10.807 -2.900 -15.144 1.00 93.19 214 SER A N 1
ATOM 1704 C CA . SER A 1 214 ? 11.575 -3.767 -14.255 1.00 93.19 214 SER A CA 1
ATOM 1705 C C . SER A 1 214 ? 11.947 -5.107 -14.881 1.00 93.19 214 SER A C 1
ATOM 1707 O O . SER A 1 214 ? 13.011 -5.628 -14.577 1.00 93.19 214 SER A O 1
ATOM 1709 N N . PHE A 1 215 ? 11.140 -5.664 -15.791 1.00 92.94 215 PHE A N 1
ATOM 1710 C CA . PHE A 1 215 ? 11.409 -6.987 -16.381 1.00 92.94 215 PHE A CA 1
ATOM 1711 C C . PHE A 1 215 ? 11.780 -6.942 -17.864 1.00 92.94 215 PHE A C 1
ATOM 1713 O O . PHE A 1 215 ? 12.729 -7.597 -18.303 1.00 92.94 215 PHE A O 1
ATOM 1720 N N . GLY A 1 216 ? 11.028 -6.181 -18.655 1.00 92.19 216 GLY A N 1
ATOM 1721 C CA . GLY A 1 216 ? 11.179 -6.125 -20.106 1.00 92.19 216 GLY A CA 1
ATOM 1722 C C . GLY A 1 216 ? 12.472 -5.440 -20.543 1.00 92.19 216 GLY A C 1
ATOM 1723 O O . GLY A 1 216 ? 13.168 -5.954 -21.422 1.00 92.19 216 GLY A O 1
ATOM 1724 N N . VAL A 1 217 ? 12.831 -4.315 -19.916 1.00 93.75 217 VAL A N 1
ATOM 1725 C CA . VAL A 1 217 ? 14.050 -3.567 -20.264 1.00 93.75 217 VAL A CA 1
ATOM 1726 C C . VAL A 1 217 ? 15.318 -4.377 -19.961 1.00 93.75 217 VAL A C 1
ATOM 1728 O O . VAL A 1 217 ? 16.125 -4.539 -20.882 1.00 93.75 217 VAL A O 1
ATOM 1731 N N . PRO A 1 218 ? 15.511 -4.970 -18.765 1.00 94.81 218 PRO A N 1
ATOM 1732 C CA . PRO A 1 218 ? 16.686 -5.803 -18.501 1.00 94.81 218 PRO A CA 1
ATOM 1733 C C . PRO A 1 218 ? 16.781 -7.019 -19.425 1.00 94.81 218 PRO A C 1
ATOM 1735 O O . PRO A 1 218 ? 17.875 -7.362 -19.884 1.00 94.81 218 PRO A O 1
ATOM 1738 N N . LEU A 1 219 ? 15.647 -7.649 -19.753 1.00 95.19 219 LEU A N 1
ATOM 1739 C CA . LEU A 1 219 ? 15.613 -8.764 -20.697 1.00 95.19 219 LEU A CA 1
ATOM 1740 C C . LEU A 1 219 ? 16.070 -8.323 -22.093 1.00 95.19 219 LEU A C 1
ATOM 1742 O O . LEU A 1 219 ? 16.934 -8.968 -22.691 1.00 95.19 219 LEU A O 1
ATOM 1746 N N . LEU A 1 220 ? 15.544 -7.203 -22.595 1.00 96.50 220 LEU A N 1
ATOM 1747 C CA . LEU A 1 220 ? 15.935 -6.648 -23.890 1.00 96.50 220 LEU A CA 1
ATOM 1748 C C . LEU A 1 220 ? 17.426 -6.292 -23.919 1.00 96.50 220 LEU A C 1
ATOM 1750 O O . LEU A 1 220 ? 18.123 -6.667 -24.861 1.00 96.50 220 LEU A O 1
ATOM 1754 N N . LEU A 1 221 ? 17.929 -5.621 -22.879 1.00 96.06 221 LEU A N 1
ATOM 1755 C CA . LEU A 1 221 ? 19.347 -5.275 -22.755 1.00 96.06 221 LEU A CA 1
ATOM 1756 C C . LEU A 1 221 ? 20.232 -6.524 -22.742 1.00 96.06 221 LEU A C 1
ATOM 1758 O O . LEU A 1 221 ? 21.267 -6.548 -23.407 1.00 96.06 221 LEU A O 1
ATOM 1762 N N . THR A 1 222 ? 19.796 -7.584 -22.059 1.00 97.00 222 THR A N 1
ATOM 1763 C CA . THR A 1 222 ? 20.497 -8.874 -22.044 1.00 97.00 222 THR A CA 1
ATOM 1764 C C . THR A 1 222 ? 20.553 -9.490 -23.442 1.00 97.00 222 THR A C 1
ATOM 1766 O O . THR A 1 222 ? 21.622 -9.901 -23.893 1.00 97.00 222 THR A O 1
ATOM 1769 N N . VAL A 1 223 ? 19.434 -9.508 -24.173 1.00 97.88 223 VAL A N 1
ATOM 1770 C CA . VAL A 1 223 ? 19.385 -10.029 -25.550 1.00 97.88 223 VAL A CA 1
ATOM 1771 C C . VAL A 1 223 ? 20.284 -9.214 -26.483 1.00 97.88 223 VAL A C 1
ATOM 1773 O O . VAL A 1 223 ? 21.069 -9.791 -27.235 1.00 97.88 223 VAL A O 1
ATOM 1776 N N . VAL A 1 224 ? 20.228 -7.882 -26.414 1.00 98.19 224 VAL A N 1
ATOM 1777 C CA . VAL A 1 224 ? 21.073 -6.993 -27.228 1.00 98.19 224 VAL A CA 1
ATOM 1778 C C . VAL A 1 224 ? 22.556 -7.199 -26.912 1.00 98.19 224 VAL A C 1
ATOM 1780 O O . VAL A 1 224 ? 23.371 -7.273 -27.837 1.00 98.19 224 VAL A O 1
ATOM 1783 N N . ALA A 1 225 ? 22.918 -7.351 -25.636 1.00 97.69 225 ALA A N 1
ATOM 1784 C CA . ALA A 1 225 ? 24.292 -7.623 -25.222 1.00 97.69 225 ALA A CA 1
ATOM 1785 C C . ALA A 1 225 ? 24.802 -8.963 -25.778 1.00 97.69 225 ALA A C 1
ATOM 1787 O O . ALA A 1 225 ? 25.898 -9.017 -26.340 1.00 97.69 225 ALA A O 1
ATOM 1788 N N . LEU A 1 226 ? 23.992 -10.025 -25.698 1.00 97.31 226 LEU A N 1
ATOM 1789 C CA . LEU A 1 226 ? 24.337 -11.345 -26.235 1.00 97.31 226 LEU A CA 1
ATOM 1790 C C . LEU A 1 226 ? 24.474 -11.337 -27.761 1.00 97.31 226 LEU A C 1
ATOM 1792 O O . LEU A 1 226 ? 25.436 -11.894 -28.288 1.00 97.31 226 LEU A O 1
ATOM 1796 N N . LEU A 1 227 ? 23.556 -10.677 -28.475 1.00 96.69 227 LEU A N 1
ATOM 1797 C CA . LEU A 1 227 ? 23.644 -10.529 -29.930 1.00 96.69 227 LEU A CA 1
ATOM 1798 C C . LEU A 1 227 ? 24.907 -9.762 -30.328 1.00 96.69 227 LEU A C 1
ATOM 1800 O O . LEU A 1 227 ? 25.627 -10.187 -31.228 1.00 96.69 227 LEU A O 1
ATOM 1804 N N . THR A 1 228 ? 25.214 -8.672 -29.626 1.00 96.44 228 THR A N 1
ATOM 1805 C CA . THR A 1 228 ? 26.421 -7.873 -29.875 1.00 96.44 228 THR A CA 1
ATOM 1806 C C . THR A 1 228 ? 27.685 -8.702 -29.655 1.00 96.44 228 THR A C 1
ATOM 1808 O O . THR A 1 228 ? 28.558 -8.724 -30.522 1.00 96.44 228 THR A O 1
ATOM 1811 N N . ALA A 1 229 ? 27.763 -9.448 -28.549 1.00 95.44 229 ALA A N 1
ATOM 1812 C CA . ALA A 1 229 ? 28.874 -10.357 -28.280 1.00 95.44 229 ALA A CA 1
ATOM 1813 C C . ALA A 1 229 ? 29.009 -11.424 -29.377 1.00 95.44 229 ALA A C 1
ATOM 1815 O O . ALA A 1 229 ? 30.102 -11.634 -29.898 1.00 95.44 229 ALA A O 1
ATOM 1816 N N . PHE A 1 230 ? 27.898 -12.034 -29.800 1.00 94.38 230 PHE A N 1
ATOM 1817 C CA . PHE A 1 230 ? 27.885 -13.018 -30.881 1.00 94.38 230 PHE A CA 1
ATOM 1818 C C . PHE A 1 230 ? 28.410 -12.438 -32.200 1.00 94.38 230 PHE A C 1
ATOM 1820 O O . PHE A 1 230 ? 29.268 -13.050 -32.836 1.00 94.38 230 PHE A O 1
ATOM 1827 N N . PHE A 1 231 ? 27.957 -11.247 -32.603 1.00 93.62 231 PHE A N 1
ATOM 1828 C CA . PHE A 1 231 ? 28.454 -10.597 -33.817 1.00 93.62 231 PHE A CA 1
ATOM 1829 C C . PHE A 1 231 ? 29.941 -10.247 -33.711 1.00 93.62 231 PHE A C 1
ATOM 1831 O O . PHE A 1 231 ? 30.673 -10.481 -34.668 1.00 93.62 231 PHE A O 1
ATOM 1838 N N . ILE A 1 232 ? 30.416 -9.769 -32.557 1.00 93.38 232 ILE A N 1
ATOM 1839 C CA . ILE A 1 232 ? 31.842 -9.483 -32.338 1.00 93.38 232 ILE A CA 1
ATOM 1840 C C . ILE A 1 232 ? 32.685 -10.763 -32.374 1.00 93.38 232 ILE A C 1
ATOM 1842 O O . ILE A 1 232 ? 33.791 -10.735 -32.897 1.00 93.38 232 ILE A O 1
ATOM 1846 N N . THR A 1 233 ? 32.198 -11.887 -31.845 1.00 89.38 233 THR A N 1
ATOM 1847 C CA . THR A 1 233 ? 32.956 -13.147 -31.828 1.00 89.38 233 THR A CA 1
ATOM 1848 C C . THR A 1 233 ? 32.923 -13.869 -33.178 1.00 89.38 233 THR A C 1
ATOM 1850 O O . THR A 1 233 ? 33.939 -14.409 -33.605 1.00 89.38 233 THR A O 1
ATOM 1853 N N . VAL A 1 234 ? 31.790 -13.869 -33.885 1.00 79.00 234 VAL A N 1
ATOM 1854 C CA . VAL A 1 234 ? 31.600 -14.654 -35.120 1.00 79.00 234 VAL A CA 1
ATOM 1855 C C . VAL A 1 234 ? 31.980 -13.881 -36.390 1.00 79.00 234 VAL A C 1
ATOM 1857 O O . VAL A 1 234 ? 32.462 -14.489 -37.349 1.00 79.00 234 VAL A O 1
ATOM 1860 N N . ALA A 1 235 ? 31.825 -12.552 -36.429 1.00 62.03 235 ALA A N 1
ATOM 1861 C CA . ALA A 1 235 ? 32.185 -11.752 -37.606 1.00 62.03 235 ALA A CA 1
ATOM 1862 C C . ALA A 1 235 ? 33.690 -11.770 -37.971 1.00 62.03 235 ALA A C 1
ATOM 1864 O O . ALA A 1 235 ? 33.984 -11.906 -39.162 1.00 62.03 235 ALA A O 1
ATOM 1865 N N . PRO A 1 236 ? 34.658 -11.691 -37.031 1.00 58.69 236 PRO A N 1
ATOM 1866 C CA . PRO A 1 236 ? 36.078 -11.712 -37.385 1.00 58.69 236 PRO A CA 1
ATOM 1867 C C . PRO A 1 236 ? 36.578 -13.104 -37.799 1.00 58.69 236 PRO A C 1
ATOM 1869 O O . PRO A 1 236 ? 37.472 -13.190 -38.639 1.00 58.69 236 PRO A O 1
ATOM 1872 N N . ILE A 1 237 ? 35.961 -14.190 -37.315 1.00 56.56 237 ILE A N 1
ATOM 1873 C CA . ILE A 1 237 ? 36.319 -15.567 -37.713 1.00 56.56 237 ILE A CA 1
ATOM 1874 C C . ILE A 1 237 ? 35.970 -15.821 -39.190 1.00 56.56 237 ILE A C 1
ATOM 1876 O O . ILE A 1 237 ? 36.662 -16.553 -39.887 1.00 56.56 237 ILE A O 1
ATOM 1880 N N . ARG A 1 238 ? 34.941 -15.151 -39.727 1.00 51.69 238 ARG A N 1
ATOM 1881 C CA . ARG A 1 238 ? 34.544 -15.295 -41.138 1.00 51.69 238 ARG A CA 1
ATOM 1882 C C . ARG A 1 238 ? 35.360 -14.429 -42.110 1.00 51.69 238 ARG A C 1
ATOM 1884 O O . ARG A 1 238 ? 35.284 -14.649 -43.318 1.00 51.69 238 ARG A O 1
ATOM 1891 N N . MET A 1 239 ? 36.123 -13.450 -41.612 1.00 50.28 239 MET A N 1
ATOM 1892 C CA . MET A 1 239 ? 36.999 -12.595 -42.429 1.00 50.28 239 MET A CA 1
ATOM 1893 C C . MET A 1 239 ? 38.448 -13.097 -42.502 1.00 50.28 239 MET A C 1
ATOM 1895 O O . MET A 1 239 ? 39.100 -12.845 -43.517 1.00 50.28 239 MET A O 1
ATOM 1899 N N . SER A 1 240 ? 38.945 -13.852 -41.513 1.00 51.31 240 SER A N 1
ATOM 1900 C CA . SER A 1 240 ? 40.292 -14.445 -41.593 1.00 51.31 240 SER A CA 1
ATOM 1901 C C . SER A 1 240 ? 40.414 -15.521 -42.677 1.00 51.31 240 SER A C 1
ATOM 1903 O O . SER A 1 240 ? 41.483 -15.671 -43.260 1.00 51.31 240 SER A O 1
ATOM 1905 N N . ASP A 1 241 ? 39.316 -16.191 -43.037 1.00 50.25 241 ASP A N 1
ATOM 1906 C CA . ASP A 1 241 ? 39.314 -17.238 -44.071 1.00 50.25 241 ASP A CA 1
ATOM 1907 C C . ASP A 1 241 ? 39.294 -16.698 -45.516 1.00 50.25 241 ASP A C 1
ATOM 1909 O O . ASP A 1 241 ? 39.378 -17.471 -46.469 1.00 50.25 241 ASP A O 1
ATOM 1913 N N . ARG A 1 242 ? 39.202 -15.373 -45.718 1.00 49.31 242 ARG A N 1
ATOM 1914 C CA . ARG A 1 242 ? 39.240 -14.752 -47.060 1.00 49.31 242 ARG A CA 1
ATOM 1915 C C . ARG A 1 242 ? 40.519 -13.982 -47.388 1.00 49.31 242 ARG A C 1
ATOM 1917 O O . ARG A 1 242 ? 40.638 -13.537 -48.527 1.00 49.31 242 ARG A O 1
ATOM 1924 N N . VAL A 1 243 ? 41.464 -13.818 -46.455 1.00 49.97 243 VAL A N 1
ATOM 1925 C CA . VAL A 1 243 ? 42.627 -12.923 -46.668 1.00 49.97 243 VAL A CA 1
ATOM 1926 C C . VAL A 1 243 ? 44.000 -13.607 -46.574 1.00 49.97 243 VAL A C 1
ATOM 1928 O O . VAL A 1 243 ? 44.984 -13.014 -47.003 1.00 49.97 243 VAL A O 1
ATOM 1931 N N . TYR A 1 244 ? 44.121 -14.873 -46.167 1.00 44.12 244 TYR A N 1
ATOM 1932 C CA . TY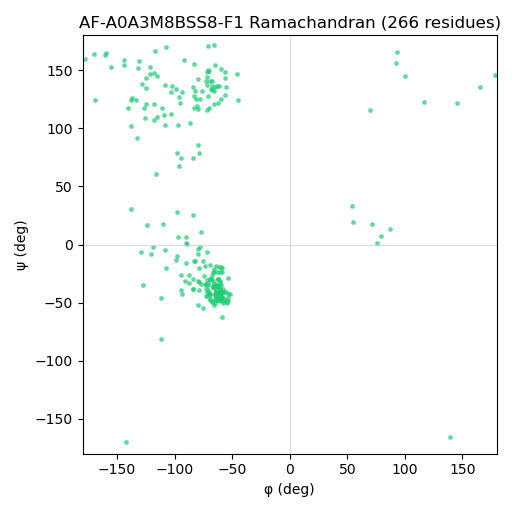R A 1 244 ? 45.432 -15.546 -46.170 1.00 44.12 244 TYR A CA 1
ATOM 1933 C C . TYR A 1 244 ? 45.698 -16.363 -47.440 1.00 44.12 244 TYR A C 1
ATOM 1935 O O . TYR A 1 244 ? 45.703 -17.591 -47.441 1.00 44.12 244 TYR A O 1
ATOM 1943 N N . GLY A 1 245 ? 45.983 -15.646 -48.528 1.00 43.34 245 GLY A N 1
ATOM 1944 C CA . GLY A 1 245 ? 46.921 -16.109 -49.548 1.00 43.34 245 GLY A CA 1
ATOM 1945 C C . GLY A 1 245 ? 48.251 -15.367 -49.378 1.00 43.34 245 GLY A C 1
ATOM 1946 O O . GLY A 1 245 ? 48.228 -14.143 -49.322 1.00 43.34 245 GLY A O 1
ATOM 1947 N N . PHE A 1 246 ? 49.367 -16.114 -49.368 1.00 35.03 246 PHE A N 1
ATOM 1948 C CA . PHE A 1 246 ? 50.799 -15.715 -49.340 1.00 35.03 246 PHE A CA 1
ATOM 1949 C C . PHE A 1 246 ? 51.545 -15.759 -47.982 1.00 35.03 246 PHE A C 1
ATOM 1951 O O . PHE A 1 246 ? 50.930 -15.624 -46.929 1.00 35.03 246 PHE A O 1
ATOM 1958 N N . PRO A 1 247 ? 52.856 -16.111 -47.982 1.00 45.97 247 PRO A N 1
ATOM 1959 C CA . PRO A 1 247 ? 53.334 -17.364 -47.407 1.00 45.97 247 PRO A CA 1
ATOM 1960 C C . PRO A 1 247 ? 54.279 -17.150 -46.217 1.00 45.97 247 PRO A C 1
ATOM 1962 O O . PRO A 1 247 ? 54.835 -16.079 -45.986 1.00 45.97 247 PRO A O 1
ATOM 1965 N N . THR A 1 248 ? 54.503 -18.241 -45.496 1.00 49.34 248 THR A N 1
ATOM 1966 C CA . THR A 1 248 ? 55.538 -18.438 -44.478 1.00 49.34 248 THR A CA 1
ATOM 1967 C C . THR A 1 248 ? 56.919 -17.921 -44.893 1.00 49.34 248 THR A C 1
ATOM 1969 O O . THR A 1 248 ? 57.493 -18.417 -45.861 1.00 49.34 248 THR A O 1
ATOM 1972 N N . PHE A 1 249 ? 57.506 -17.044 -44.076 1.00 38.50 249 PHE A N 1
ATOM 1973 C CA . PHE A 1 249 ? 58.957 -16.897 -43.967 1.00 38.50 249 PHE A CA 1
ATOM 1974 C C . PHE A 1 249 ? 59.380 -17.050 -42.505 1.00 38.50 249 PHE A C 1
ATOM 1976 O O . PHE A 1 249 ? 59.132 -16.188 -41.664 1.00 38.50 249 PHE A O 1
ATOM 1983 N N . LEU A 1 250 ? 60.036 -18.180 -42.223 1.00 44.34 250 LEU A N 1
ATOM 1984 C CA . LEU A 1 250 ? 60.967 -18.301 -41.109 1.00 44.34 250 LEU A CA 1
ATOM 1985 C C . LEU A 1 250 ? 62.049 -17.224 -41.268 1.00 44.34 250 LEU A C 1
ATOM 1987 O O . LEU A 1 250 ? 62.707 -17.178 -42.307 1.00 44.34 250 LEU A O 1
ATOM 1991 N N . SER A 1 251 ? 62.296 -16.430 -40.227 1.00 37.09 251 SER A N 1
ATOM 1992 C CA . SER A 1 251 ? 63.543 -15.674 -40.098 1.00 37.09 251 SER A CA 1
ATOM 1993 C C . SER A 1 251 ? 64.308 -16.186 -38.888 1.00 37.09 251 SER A C 1
ATOM 1995 O O . SER A 1 251 ? 63.903 -16.007 -37.742 1.00 37.09 251 SER A O 1
ATOM 1997 N N . ALA A 1 252 ? 65.413 -16.859 -39.189 1.00 41.44 252 ALA A N 1
ATOM 1998 C CA . ALA A 1 252 ? 66.409 -17.340 -38.255 1.00 41.44 252 ALA A CA 1
ATOM 1999 C C . ALA A 1 252 ? 67.089 -16.175 -37.518 1.00 41.44 252 ALA A C 1
ATOM 2001 O O . ALA A 1 252 ? 67.502 -15.201 -38.142 1.00 41.44 252 ALA A O 1
ATOM 2002 N N . TYR A 1 253 ? 67.282 -16.318 -36.207 1.00 35.94 253 TYR A N 1
ATOM 2003 C CA . TYR A 1 253 ? 68.288 -15.564 -35.462 1.00 35.94 253 TYR A CA 1
ATOM 2004 C C . TYR A 1 253 ? 69.279 -16.566 -34.872 1.00 35.94 253 TYR A C 1
ATOM 2006 O O . TYR A 1 253 ? 68.962 -17.316 -33.952 1.00 35.94 253 TYR A O 1
ATOM 2014 N N . SER A 1 254 ? 70.476 -16.606 -35.456 1.00 36.09 254 SER A N 1
ATOM 2015 C CA . SER A 1 254 ? 71.599 -17.433 -35.026 1.00 36.09 254 SER A CA 1
ATOM 2016 C C . SER A 1 254 ? 72.900 -16.636 -35.151 1.00 36.09 254 SER A C 1
ATOM 2018 O O . SER A 1 254 ? 73.317 -16.320 -36.260 1.00 36.09 254 SER A O 1
ATOM 2020 N N . LEU A 1 255 ? 73.539 -16.439 -33.989 1.00 36.47 255 LEU A N 1
ATOM 2021 C CA . LEU A 1 255 ? 74.988 -16.376 -33.727 1.00 36.47 255 LEU A CA 1
ATOM 2022 C C . LEU A 1 255 ? 75.825 -15.180 -34.239 1.00 36.47 255 LEU A C 1
ATOM 2024 O O . LEU A 1 255 ? 76.120 -15.069 -35.420 1.00 36.47 255 LEU A O 1
ATOM 2028 N N . ALA A 1 256 ? 76.388 -14.403 -33.298 1.00 36.19 256 ALA A N 1
ATOM 2029 C CA . ALA A 1 256 ? 77.760 -14.591 -32.775 1.00 36.19 256 ALA A CA 1
ATOM 2030 C C . ALA A 1 256 ? 78.469 -13.266 -32.424 1.00 36.19 256 ALA A C 1
ATOM 2032 O O . ALA A 1 256 ? 78.781 -12.476 -33.308 1.00 36.19 256 ALA A O 1
ATOM 2033 N N . THR A 1 257 ? 78.895 -13.122 -31.164 1.00 35.72 257 THR A N 1
ATOM 2034 C CA . THR A 1 257 ? 80.138 -12.415 -30.805 1.00 35.72 257 THR A CA 1
ATOM 2035 C C . THR A 1 257 ? 80.888 -13.199 -29.713 1.00 35.72 257 THR A C 1
ATOM 2037 O O . THR A 1 257 ? 80.524 -13.208 -28.542 1.00 35.72 257 THR A O 1
ATOM 2040 N N . LYS A 1 258 ? 81.938 -13.915 -30.142 1.00 38.72 258 LYS A N 1
ATOM 2041 C CA . LYS A 1 258 ? 83.167 -14.246 -29.381 1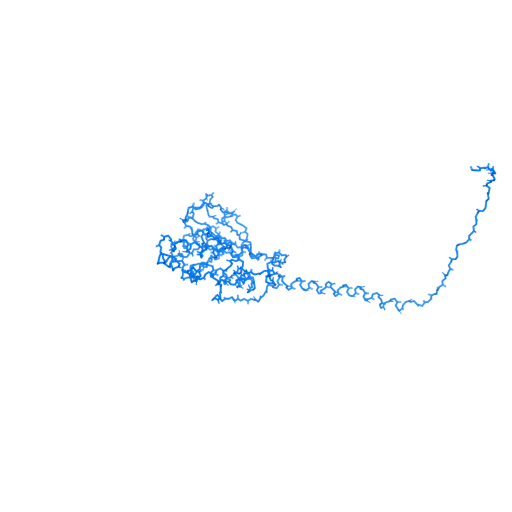.00 38.72 258 LYS A CA 1
ATOM 2042 C C . LYS A 1 258 ? 83.964 -12.923 -29.234 1.00 38.72 258 LYS A C 1
ATOM 2044 O O . LYS A 1 258 ? 83.847 -12.094 -30.128 1.00 38.72 258 LYS A O 1
ATOM 2049 N N . THR A 1 259 ? 84.771 -12.594 -28.218 1.00 39.25 259 THR A N 1
ATOM 2050 C CA . THR A 1 259 ? 85.758 -13.365 -27.431 1.00 39.25 259 THR A CA 1
ATOM 2051 C C . THR A 1 259 ? 86.372 -12.462 -26.337 1.00 39.25 259 THR A C 1
ATOM 2053 O O . THR A 1 259 ? 86.437 -11.253 -26.541 1.00 39.25 259 THR A O 1
ATOM 2056 N N . GLY A 1 260 ? 86.943 -13.081 -25.291 1.00 33.25 260 GLY A N 1
ATOM 2057 C CA . GLY A 1 260 ? 87.944 -12.520 -24.357 1.00 33.25 260 GLY A CA 1
ATOM 2058 C C . GLY A 1 260 ? 87.415 -12.436 -22.916 1.00 33.25 260 GLY A C 1
ATOM 2059 O O . GLY A 1 260 ? 86.388 -11.816 -22.699 1.00 33.25 260 GLY A O 1
ATOM 2060 N N . ASP A 1 261 ? 87.996 -13.025 -21.874 1.00 37.44 261 ASP A N 1
ATOM 2061 C CA . ASP A 1 261 ? 89.308 -13.643 -21.718 1.00 37.44 261 ASP A CA 1
ATOM 2062 C C . ASP A 1 261 ? 89.311 -14.589 -20.498 1.00 37.44 261 ASP A C 1
ATOM 2064 O O . ASP A 1 261 ? 88.435 -14.546 -19.635 1.00 37.44 261 ASP A O 1
ATOM 2068 N N . SER A 1 262 ? 90.311 -15.461 -20.468 1.00 43.00 262 SER A N 1
ATOM 2069 C CA . SER A 1 262 ? 90.610 -16.494 -19.470 1.00 43.00 262 SER A CA 1
ATOM 2070 C C . SER A 1 262 ? 90.761 -16.014 -18.018 1.00 43.00 262 SER A C 1
ATOM 2072 O O . SER A 1 262 ? 91.384 -14.983 -17.791 1.00 43.00 262 SER A O 1
ATOM 2074 N N . LEU A 1 263 ? 90.392 -16.863 -17.045 1.00 39.44 263 LEU A N 1
ATOM 2075 C CA . LEU A 1 263 ? 91.329 -17.366 -16.023 1.00 39.44 263 LEU A CA 1
ATOM 2076 C C . LEU A 1 263 ? 90.729 -18.523 -15.197 1.00 39.44 263 LEU A C 1
ATOM 2078 O O . LEU A 1 263 ? 89.671 -18.435 -14.586 1.00 39.44 263 LEU A O 1
ATOM 2082 N N . SER A 1 264 ? 91.477 -19.619 -15.226 1.00 43.12 264 SER A N 1
ATOM 2083 C CA . SER A 1 264 ? 91.488 -20.802 -14.364 1.00 43.12 264 SER A CA 1
ATOM 2084 C C . SER A 1 264 ? 91.450 -20.509 -12.856 1.00 43.12 264 SER A C 1
ATOM 2086 O O . SER A 1 264 ? 92.114 -19.574 -12.428 1.00 43.12 264 SER A O 1
ATOM 2088 N N . TYR A 1 265 ? 90.808 -21.366 -12.047 1.00 38.50 265 TYR A N 1
ATOM 2089 C CA . TYR A 1 265 ? 91.480 -22.287 -11.103 1.00 38.50 265 TYR A CA 1
ATOM 2090 C C . TYR A 1 265 ? 90.486 -23.127 -10.269 1.00 38.50 265 TYR A C 1
ATOM 2092 O O . TYR A 1 265 ? 89.395 -22.695 -9.915 1.00 38.50 265 TYR A O 1
ATOM 2100 N N . LEU A 1 266 ? 90.925 -24.356 -9.989 1.00 46.09 266 LEU A N 1
ATOM 2101 C CA . LEU A 1 266 ? 90.359 -25.390 -9.117 1.00 46.09 266 LEU A CA 1
ATOM 2102 C C . LEU A 1 266 ? 90.134 -24.932 -7.663 1.00 46.09 266 LEU A C 1
ATOM 2104 O O . LEU A 1 266 ? 91.020 -24.300 -7.102 1.00 46.09 266 LEU A O 1
ATOM 2108 N N . HIS A 1 267 ? 89.059 -25.386 -7.008 1.00 39.84 267 HIS A N 1
ATOM 2109 C CA . HIS A 1 267 ? 89.050 -26.489 -6.021 1.00 39.84 267 HIS A CA 1
ATOM 2110 C C . HIS A 1 267 ? 87.744 -26.498 -5.201 1.00 39.84 267 HIS A C 1
ATOM 2112 O O . HIS A 1 267 ? 87.353 -25.459 -4.694 1.00 39.84 267 HIS A O 1
ATOM 2118 N N . ARG A 1 268 ? 87.188 -27.713 -5.043 1.00 45.84 268 ARG A N 1
ATOM 2119 C CA . ARG A 1 268 ? 86.335 -28.240 -3.951 1.00 45.84 268 ARG A CA 1
ATOM 2120 C C . ARG A 1 268 ? 85.158 -27.409 -3.446 1.00 45.84 268 ARG A C 1
ATOM 2122 O O . ARG A 1 268 ? 85.385 -26.433 -2.707 1.00 45.84 268 ARG A O 1
#

Sequence (268 aa):
MVSSPGLTSGIDATLYVISQQLGESMAEKIANEMNYPSYHFVKNPKVDPYYIDLSESVYLFNQAFQWNQKQTGVLLYDGMDEGELSTIYDTYAASGTTKVISLSNSKQPIVTKYKLNLIAKYQIENGPELDRVIVPVSDAKTLADKIVKEWYEKGSALEPEFLHSDSADRFMFDAPLEDLSRQEDIQTAIYGAKRLEYRADYLKFEGIPFSIESFGVPLLLTVVALLTAFFITVAPIRMSDRVYGFPTFLSAYSLATKTGDSLSYLHR

Foldseek 3Di:
DQDDDFALVVLLSVLLVCCVVVNNVVSVVVCQVQQPPPNVCNVPVDDDDQDDDCLVVQQVLLQVFLPPAAEEEEEAAAAAAVVLVVLLCLQRVSLSRHDYFYEYCDCAFHQYNVGDTHGGPYYLLPDDDHPAYEYSDLPCPPVVVVSQVSNVVSPDPHDYDYQNNVVVSHRSNQSSLLVSCAVFHQSSSVVSCSNNVHPCVPHDRDHHHHGCRSPVVVVVVVVVVVVVVCCVVPVVVVVVVPPDDDDDDDDDDDDDDDDDDDDDDDDD

Secondary structure (DSSP, 8-state):
-----SHHHHHHHHHHHHHHHH-HHHHHHHHHHTT-TTTHHHH----PPP---TTHHHHHHHHHH--S-EEEEEEE-TT--HHHHHHHIIIIITSSSEEEEEEES-SSPEE-TT--EE--SEEGGGPPP-SEEE---S-IIIIIHHHHHHHHHTT--SPEE-TTGGGTTS-TTHHHHHHHHHHT-HHHHHHHHHHTT---TT----S-SS-IIIIIHHHHHHHHHHHHHHHHHHHHHHHHTTT--S----------------------

Radius of gyration: 32.65 Å; Cα contacts (8 Å, |Δi|>4): 348; chains: 1; bounding box: 109×56×78 Å

Organism: NCBI:txid173959

pLDDT: mean 85.35, std 17.14, range [33.25, 98.19]

Solvent-accessible surface area (backbone atoms only — not comparable to full-atom values): 15624 Å² total; per-residue (Å²): 137,90,83,58,78,57,62,48,44,36,50,39,51,50,39,36,52,39,25,75,76,69,32,57,70,52,27,51,48,53,33,59,77,56,36,48,90,62,61,67,39,51,80,48,76,83,69,87,78,90,71,96,54,77,66,58,50,51,46,54,30,20,61,74,40,38,80,84,46,46,32,34,34,32,60,55,56,73,55,33,46,63,66,49,44,43,38,53,47,61,43,39,45,69,43,38,43,31,49,69,41,42,22,15,91,60,95,59,71,33,43,27,60,90,64,52,76,42,75,54,79,26,40,66,87,71,47,77,88,60,80,46,37,40,37,51,37,52,65,43,91,66,58,42,58,54,54,52,50,58,48,45,75,67,68,53,84,75,72,78,38,46,56,38,36,85,38,60,85,46,33,77,57,54,49,52,40,36,45,42,2,54,74,59,7,30,49,58,23,53,42,42,32,56,72,38,58,42,88,56,86,84,63,73,69,43,62,48,72,56,47,53,59,32,49,48,48,58,50,50,53,49,52,51,52,51,52,50,49,48,51,65,63,52,55,58,64,69,51,59,80,75,64,80,78,86,81,92,76,90,77,88,89,79,89,87,84,87,85,88,81,89,84,89,82,90,79,135